Protein AF-A2DVP5-F1 (afdb_monomer)

Foldseek 3Di:
DCCPPPPVVCLPCLLVVLQVLLVCCLLVVLCLVVSLVVNVVSCVVSVQQARAPGQLVNQQVNCVVPVHRRYPPDDNVVVVVFDPCCCPPQHLLVCLLVLPLVSNVVLCPDDPDDQQDFHQGSSHPPRPVTDGPLLSSLSNVSVNSNVCSCPVVVDDLDPSQLLSVLSNVHPVSNVVSVVPDDDDPSNVVSVVD

InterPro domains:
  IPR020683 Domain of unknown function DUF3447 [PF11929] (153-193)
  IPR036770 Ankyrin repeat-containing domain superfamily [SSF48403] (91-190)

Radius of gyration: 18.37 Å; Cα contacts (8 Å, |Δi|>4): 244; chains: 1; bounding box: 45×38×48 Å

Solvent-accessible surface area (backbone atoms only — not comparable to full-atom values): 10844 Å² total; per-residue (Å²): 107,70,60,71,70,60,45,72,80,33,78,91,38,60,63,54,53,48,37,53,51,31,69,45,39,44,76,49,47,93,48,39,71,60,54,47,52,52,45,50,52,52,26,63,79,68,66,55,71,71,41,80,89,53,41,68,55,47,38,54,53,39,26,74,76,69,74,44,68,38,40,85,90,58,68,59,77,75,59,67,77,50,60,77,65,52,67,39,88,92,32,64,55,27,21,32,62,66,41,36,43,70,60,35,50,56,52,68,71,38,92,85,56,61,89,81,47,63,49,58,26,69,61,39,74,83,26,92,76,40,38,41,62,58,35,51,14,20,43,51,36,8,55,57,45,34,49,48,39,44,73,78,66,60,55,80,81,48,68,61,27,39,27,23,10,39,50,24,65,29,66,69,53,32,59,57,31,54,77,77,44,79,90,52,72,61,27,59,57,30,61,74,110

Organism: Trichomonas vaginalis (strain ATCC PRA-98 / G3) (NCBI:txid412133)

Nearest PDB structures (foldseek):
  7cng-assembly2_B  TM=6.824E-01  e=4.337E-01  Homo sapiens
  6len-assembly2_B  TM=4.363E-01  e=2.671E-01  Homo sapiens
  7cng-assembly1_A  TM=4.340E-01  e=8.550E-01  Homo sapiens
  6lbf-assembly2_B  TM=4.231E-01  e=7.043E-01  Homo sapiens

Secondary structure (DSSP, 8-state):
-HIIIIITT-TT-HHHHHHHHHHHGGGSGGGHHHHHHHHHHHHHHTT----SS--HHHHHHHHHHHS--S-TTS-HHHHTTS--GGGSTTSHHHHHHTT-HHHHHHHHTSTT--TT-EE--TTSTTGGG-EEHHHHHHHHT-HHHHHHHHHHH-----HHHHHHHHHHT-HHHHHHHTTT----HHHHHHHT-

Structure (mmCIF, N/CA/C/O backbone):
data_AF-A2DVP5-F1
#
_entry.id   AF-A2DVP5-F1
#
loop_
_atom_site.group_PDB
_atom_site.id
_atom_site.type_symbol
_atom_site.label_atom_id
_atom_site.label_alt_id
_atom_site.label_comp_id
_atom_site.label_asym_id
_atom_site.label_entity_id
_atom_site.label_seq_id
_atom_site.pdbx_PDB_ins_code
_atom_site.Cartn_x
_atom_site.Cartn_y
_atom_site.Cartn_z
_atom_site.occupancy
_atom_site.B_iso_or_equiv
_atom_site.auth_seq_id
_atom_site.auth_comp_id
_atom_site.auth_asym_id
_atom_site.auth_atom_id
_atom_site.pdbx_PDB_model_num
ATOM 1 N N . MET A 1 1 ? 8.749 17.247 -23.784 1.00 49.72 1 MET A N 1
ATOM 2 C CA . MET A 1 1 ? 9.420 17.810 -22.593 1.00 49.72 1 MET A CA 1
ATOM 3 C C . MET A 1 1 ? 10.187 16.738 -21.823 1.00 49.72 1 MET A C 1
ATOM 5 O O . MET A 1 1 ? 11.402 16.811 -21.837 1.00 49.72 1 MET A O 1
ATOM 9 N N . ILE A 1 2 ? 9.548 15.684 -21.279 1.00 54.59 2 ILE A N 1
ATOM 10 C CA . ILE A 1 2 ? 10.284 14.578 -20.613 1.00 54.59 2 ILE A CA 1
ATOM 11 C C . ILE A 1 2 ? 11.277 13.883 -21.568 1.00 54.59 2 ILE A C 1
ATOM 13 O O . ILE A 1 2 ? 12.432 13.685 -21.208 1.00 54.59 2 ILE A O 1
ATOM 17 N N . LYS A 1 3 ? 10.854 13.568 -22.804 1.00 52.50 3 LYS A N 1
ATOM 18 C CA . LYS A 1 3 ? 11.684 12.860 -23.800 1.00 52.50 3 LYS A CA 1
ATOM 19 C C . LYS A 1 3 ? 12.982 13.614 -24.146 1.00 52.50 3 LYS A C 1
ATOM 21 O O . LYS A 1 3 ? 14.064 13.048 -24.053 1.00 52.50 3 LYS A O 1
ATOM 26 N N . THR A 1 4 ? 12.856 14.906 -24.446 1.00 58.03 4 THR A N 1
ATOM 27 C CA . THR A 1 4 ? 13.935 15.738 -24.989 1.00 58.03 4 THR A CA 1
ATOM 28 C C . THR A 1 4 ? 14.940 16.234 -23.947 1.00 58.03 4 THR A C 1
ATOM 30 O O . THR A 1 4 ? 16.118 16.335 -24.264 1.00 58.03 4 THR A O 1
ATOM 33 N N . GLU A 1 5 ? 14.515 16.529 -22.711 1.00 57.81 5 GLU A N 1
ATOM 34 C CA . GLU A 1 5 ? 15.440 17.056 -21.689 1.00 57.81 5 GLU A CA 1
ATOM 35 C C . GLU A 1 5 ? 16.052 15.970 -20.793 1.00 57.81 5 GLU A C 1
ATOM 37 O O . GLU A 1 5 ? 17.220 16.073 -20.416 1.00 57.81 5 GLU A O 1
ATOM 42 N N . PHE A 1 6 ? 15.308 14.901 -20.487 1.00 57.06 6 PHE A N 1
ATOM 43 C CA . PHE A 1 6 ? 15.767 13.863 -19.558 1.00 57.06 6 PHE A CA 1
ATOM 44 C C . PHE A 1 6 ? 16.263 12.582 -20.231 1.00 57.06 6 PHE A C 1
ATOM 46 O O . PHE A 1 6 ? 17.155 11.936 -19.686 1.00 57.06 6 PHE A O 1
ATOM 53 N N . ILE A 1 7 ? 15.693 12.173 -21.371 1.00 56.09 7 ILE A N 1
ATOM 54 C CA . ILE A 1 7 ? 15.923 10.816 -21.893 1.00 56.09 7 ILE A CA 1
ATOM 55 C C . ILE A 1 7 ? 16.958 10.794 -23.026 1.00 56.09 7 ILE A C 1
ATOM 57 O O . ILE A 1 7 ? 17.844 9.935 -23.023 1.00 56.09 7 ILE A O 1
ATOM 61 N N . ASP A 1 8 ? 16.943 11.773 -23.931 1.00 56.34 8 ASP A N 1
ATOM 62 C CA . ASP A 1 8 ? 17.902 11.827 -25.047 1.00 56.34 8 ASP A CA 1
ATOM 63 C C . ASP A 1 8 ? 19.348 12.122 -24.596 1.00 56.34 8 ASP A C 1
ATOM 65 O O . ASP A 1 8 ? 20.302 11.654 -25.222 1.00 56.34 8 ASP A O 1
ATOM 69 N N . S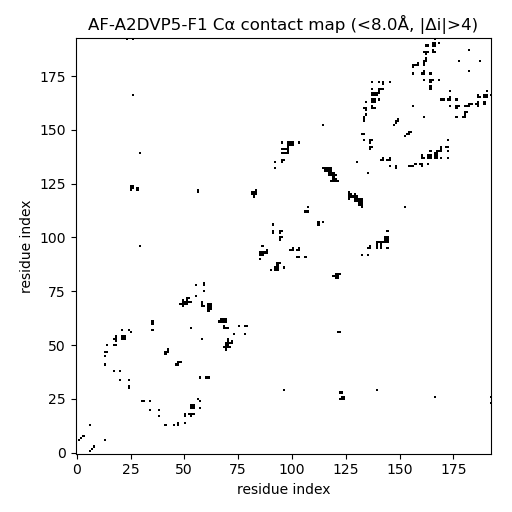ER A 1 9 ? 19.530 12.793 -23.451 1.00 56.06 9 SER A N 1
ATOM 70 C CA . SER A 1 9 ? 20.837 13.024 -22.812 1.00 56.06 9 SER A CA 1
ATOM 71 C C . SER A 1 9 ? 21.330 11.840 -21.957 1.00 56.06 9 SER A C 1
ATOM 73 O O . SER A 1 9 ? 22.495 11.808 -21.557 1.00 56.06 9 SER A O 1
ATOM 75 N N . MET A 1 10 ? 20.475 10.839 -21.687 1.00 56.06 10 MET A N 1
ATOM 76 C CA . MET A 1 10 ? 20.724 9.768 -20.710 1.00 56.06 10 MET A CA 1
ATOM 77 C C . MET A 1 10 ? 20.499 8.350 -21.252 1.00 56.06 10 MET A C 1
ATOM 79 O O . MET A 1 10 ? 20.074 7.464 -20.511 1.00 56.06 10 MET A O 1
ATOM 83 N N . LYS A 1 11 ? 20.864 8.078 -22.513 1.00 53.00 11 LYS A N 1
ATOM 84 C CA . LYS A 1 11 ? 20.824 6.725 -23.124 1.00 53.00 11 LYS A CA 1
ATOM 85 C C . LYS A 1 11 ? 21.379 5.595 -22.228 1.00 53.00 11 LYS A C 1
ATOM 87 O O . LYS A 1 11 ? 20.905 4.469 -22.306 1.00 53.00 11 LYS A O 1
ATOM 92 N N . TYR A 1 12 ? 22.342 5.894 -21.350 1.00 54.88 12 TYR A N 1
ATOM 93 C CA . TYR A 1 12 ? 22.931 4.951 -20.386 1.00 54.88 12 TYR A CA 1
ATOM 94 C C . TYR A 1 12 ? 22.106 4.707 -19.100 1.00 54.88 12 TYR A C 1
ATOM 96 O O . TYR A 1 12 ? 22.505 3.879 -18.283 1.00 54.88 12 TYR A O 1
ATOM 104 N N . ARG A 1 13 ? 20.964 5.380 -18.888 1.00 77.56 13 ARG A N 1
ATOM 105 C CA . ARG A 1 13 ? 20.194 5.328 -17.626 1.00 77.56 13 ARG A CA 1
ATOM 106 C C . ARG A 1 13 ? 18.749 4.840 -17.747 1.00 77.56 13 ARG A C 1
ATOM 108 O O . ARG A 1 13 ? 18.062 4.816 -16.733 1.00 77.56 13 ARG A O 1
ATOM 115 N N . THR A 1 14 ? 18.272 4.372 -18.901 1.00 84.94 14 THR A N 1
ATOM 116 C CA . THR A 1 14 ? 16.908 3.799 -19.011 1.00 84.94 14 THR A CA 1
ATOM 117 C C . THR A 1 14 ? 16.697 2.611 -18.075 1.00 84.94 14 THR A C 1
ATOM 119 O O . THR A 1 14 ? 15.683 2.542 -17.387 1.00 84.94 14 THR A O 1
ATOM 122 N N . LYS A 1 15 ? 17.695 1.727 -17.945 1.00 88.56 15 LYS A N 1
ATOM 123 C CA . LYS A 1 15 ? 17.667 0.645 -16.946 1.00 88.56 15 LYS A CA 1
ATOM 124 C C . LYS A 1 15 ? 17.617 1.175 -15.508 1.00 88.56 15 LYS A C 1
ATOM 126 O O . LYS A 1 15 ? 16.951 0.575 -14.674 1.00 88.56 15 LYS A O 1
ATOM 131 N N . THR A 1 16 ? 18.296 2.286 -15.217 1.00 88.62 16 THR A N 1
ATOM 132 C CA . THR A 1 16 ? 18.255 2.942 -13.899 1.00 88.62 16 THR A CA 1
ATOM 133 C C . THR A 1 16 ? 16.874 3.522 -13.620 1.00 88.62 16 THR A C 1
ATOM 135 O O . THR A 1 16 ? 16.320 3.247 -12.568 1.00 88.62 16 THR A O 1
ATOM 138 N N . ILE A 1 17 ? 16.259 4.203 -14.590 1.00 89.81 17 ILE A N 1
ATOM 139 C CA . ILE A 1 17 ? 14.890 4.723 -14.463 1.00 89.81 17 ILE A CA 1
ATOM 140 C C . ILE A 1 17 ? 13.906 3.583 -14.172 1.00 89.81 17 ILE A C 1
ATOM 142 O O . ILE A 1 17 ? 13.094 3.688 -13.257 1.00 89.81 17 ILE A O 1
ATOM 146 N N . ILE A 1 18 ? 14.006 2.462 -14.896 1.00 92.81 18 ILE A N 1
ATOM 147 C CA . ILE A 1 18 ? 13.159 1.284 -14.645 1.00 92.81 18 ILE A CA 1
ATOM 148 C C . ILE A 1 18 ? 13.393 0.730 -13.231 1.00 92.81 18 ILE A C 1
ATOM 150 O O . ILE A 1 18 ? 12.429 0.381 -12.552 1.00 92.81 18 ILE A O 1
ATOM 154 N N . LYS A 1 19 ? 14.643 0.689 -12.749 1.00 91.81 19 LYS A N 1
ATOM 155 C CA . LYS A 1 19 ? 14.970 0.285 -11.368 1.00 91.81 19 LYS A CA 1
ATOM 156 C C . LYS A 1 19 ? 14.392 1.236 -10.325 1.00 91.81 19 LYS A C 1
ATOM 158 O O . LYS A 1 19 ? 13.875 0.775 -9.310 1.00 91.81 19 LYS A O 1
ATOM 163 N N . ASP A 1 20 ? 14.442 2.538 -10.566 1.00 90.88 20 ASP A N 1
ATOM 164 C CA . ASP A 1 20 ? 13.903 3.537 -9.645 1.00 90.88 20 ASP A CA 1
ATOM 165 C C . ASP A 1 20 ? 12.377 3.421 -9.563 1.00 90.88 20 ASP A C 1
ATOM 167 O O . ASP A 1 20 ? 11.825 3.297 -8.468 1.00 90.88 20 ASP A O 1
ATOM 171 N N . ILE A 1 21 ? 11.695 3.306 -10.711 1.00 92.62 21 ILE A N 1
ATOM 172 C CA . ILE A 1 21 ? 10.251 3.018 -10.760 1.00 92.62 21 ILE A CA 1
ATOM 173 C C . ILE A 1 21 ? 9.953 1.695 -10.045 1.00 92.62 21 ILE A C 1
ATOM 175 O O . ILE A 1 21 ? 9.020 1.614 -9.242 1.00 92.62 21 ILE A O 1
ATOM 179 N N . SER A 1 22 ? 10.777 0.668 -10.275 1.00 91.88 22 SER A N 1
ATOM 180 C CA . SER A 1 22 ? 10.649 -0.623 -9.604 1.00 91.88 22 SER A CA 1
ATOM 181 C C . SER A 1 22 ? 10.725 -0.514 -8.086 1.00 91.88 22 SER A C 1
ATOM 183 O O . SER A 1 22 ? 10.081 -1.307 -7.403 1.00 91.88 22 SER A O 1
ATOM 185 N N . ASN A 1 23 ? 11.524 0.405 -7.547 1.00 90.50 23 ASN A N 1
ATOM 186 C CA . ASN A 1 23 ? 11.659 0.598 -6.108 1.00 90.50 23 ASN A CA 1
ATOM 187 C C . ASN A 1 23 ? 10.489 1.387 -5.509 1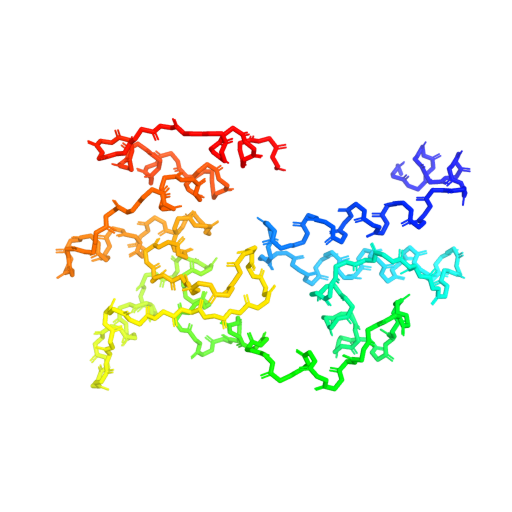.00 90.50 23 ASN A C 1
ATOM 189 O O . ASN A 1 23 ? 10.161 1.165 -4.344 1.00 90.50 23 ASN A O 1
ATOM 193 N N . ILE A 1 24 ? 9.851 2.263 -6.289 1.00 91.44 24 ILE A N 1
ATOM 194 C CA . ILE A 1 24 ? 8.771 3.148 -5.827 1.00 91.44 24 ILE A CA 1
ATOM 195 C C . ILE A 1 24 ? 7.389 2.484 -5.929 1.00 91.44 24 ILE A C 1
ATOM 197 O O . ILE A 1 24 ? 6.528 2.744 -5.091 1.00 91.44 24 ILE A O 1
ATOM 201 N N . ILE A 1 25 ? 7.169 1.581 -6.894 1.00 91.81 25 ILE A N 1
ATOM 202 C CA . ILE A 1 25 ? 5.838 1.018 -7.203 1.00 91.81 25 ILE A CA 1
ATOM 203 C C . ILE A 1 25 ? 5.100 0.434 -5.985 1.00 91.81 25 ILE A C 1
ATOM 205 O O . ILE A 1 25 ? 3.899 0.640 -5.848 1.00 91.81 25 ILE A O 1
ATOM 209 N N . GLN A 1 26 ? 5.800 -0.238 -5.064 1.00 90.56 26 GLN A N 1
ATOM 210 C CA . GLN A 1 26 ? 5.198 -0.835 -3.861 1.00 90.56 26 GLN A CA 1
ATOM 211 C C . GLN A 1 26 ? 4.782 0.193 -2.798 1.00 90.56 26 GLN A C 1
ATOM 213 O O . GLN A 1 26 ? 4.053 -0.149 -1.871 1.00 90.56 26 GLN A O 1
ATOM 218 N N . TYR A 1 27 ? 5.254 1.436 -2.888 1.00 93.00 27 TYR A N 1
ATOM 219 C CA . TYR A 1 27 ? 4.912 2.526 -1.968 1.00 93.00 27 TYR A CA 1
ATOM 220 C C . TYR A 1 27 ? 3.800 3.425 -2.520 1.00 93.00 27 TYR A C 1
ATOM 222 O O . TYR A 1 27 ? 3.228 4.211 -1.779 1.00 93.00 27 TYR A O 1
ATOM 230 N N . ASN A 1 28 ? 3.454 3.267 -3.800 1.00 90.69 28 ASN A N 1
ATOM 231 C CA . ASN A 1 28 ? 2.354 3.979 -4.439 1.00 90.69 28 ASN A CA 1
ATOM 232 C C . ASN A 1 28 ? 1.579 3.058 -5.399 1.00 90.69 28 ASN A C 1
ATOM 234 O O . ASN A 1 28 ? 1.301 3.385 -6.559 1.00 90.69 28 ASN A O 1
ATOM 238 N N . ASN A 1 29 ? 1.250 1.856 -4.918 1.00 91.19 29 ASN A N 1
ATOM 239 C CA . ASN A 1 29 ? 0.741 0.766 -5.758 1.00 91.19 29 ASN A CA 1
ATOM 240 C C . ASN A 1 29 ? -0.648 1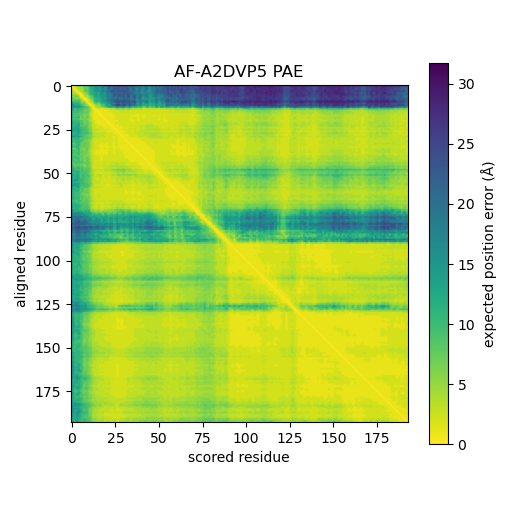.043 -6.370 1.00 91.19 29 ASN A C 1
ATOM 242 O O . ASN A 1 29 ? -1.026 0.396 -7.346 1.00 91.19 29 ASN A O 1
ATOM 246 N N . ARG A 1 30 ? -1.361 2.081 -5.905 1.00 91.44 30 ARG A N 1
ATOM 247 C CA . ARG A 1 30 ? -2.580 2.605 -6.545 1.00 91.44 30 ARG A CA 1
ATOM 248 C C . ARG A 1 30 ? -2.371 2.950 -8.023 1.00 91.44 30 ARG A C 1
ATOM 250 O O . ARG A 1 30 ? -3.306 2.799 -8.812 1.00 91.44 30 ARG A O 1
ATOM 257 N N . TYR A 1 31 ? -1.172 3.398 -8.397 1.00 91.94 31 TYR A N 1
ATOM 258 C CA . TYR A 1 31 ? -0.821 3.768 -9.771 1.00 91.94 31 TYR A CA 1
ATOM 259 C C . TYR A 1 31 ? 0.042 2.715 -10.470 1.00 91.94 31 TYR A C 1
ATOM 261 O O . TYR A 1 31 ? 0.668 3.024 -11.483 1.00 91.94 31 TYR A O 1
ATOM 269 N N . ALA A 1 32 ? 0.064 1.470 -9.974 1.00 92.00 32 ALA A N 1
ATOM 270 C CA . ALA A 1 32 ? 0.861 0.386 -10.549 1.00 92.00 32 ALA A CA 1
ATOM 271 C C . ALA A 1 32 ? 0.704 0.298 -12.074 1.00 92.00 32 ALA A C 1
ATOM 273 O O . ALA A 1 32 ? 1.702 0.346 -12.780 1.00 92.00 32 ALA A O 1
ATOM 274 N N . LYS A 1 33 ? -0.529 0.303 -12.601 1.00 91.50 33 LYS A N 1
ATOM 275 C CA . LYS A 1 33 ? -0.780 0.277 -14.056 1.00 91.50 33 LYS A CA 1
ATOM 276 C C . LYS A 1 33 ? -0.092 1.415 -14.818 1.00 91.50 33 LYS A C 1
ATOM 278 O O . LYS A 1 33 ? 0.475 1.179 -15.880 1.00 91.50 33 LYS A O 1
ATOM 283 N N . SER A 1 34 ? -0.102 2.632 -14.274 1.00 94.31 34 SER A N 1
ATOM 284 C CA . SER A 1 34 ? 0.576 3.779 -14.887 1.00 94.31 34 SER A CA 1
ATOM 285 C C . SER A 1 34 ? 2.095 3.602 -14.885 1.00 94.31 34 SER A C 1
ATOM 287 O O . SER A 1 34 ? 2.741 3.890 -15.889 1.00 94.31 34 SER A O 1
ATOM 289 N N . TYR A 1 35 ? 2.667 3.079 -13.795 1.00 94.81 35 TYR A N 1
ATOM 290 C CA . TYR A 1 35 ? 4.094 2.754 -13.727 1.00 94.81 35 TYR A CA 1
ATOM 291 C C . TYR A 1 35 ? 4.487 1.658 -14.727 1.00 94.81 35 TYR A C 1
ATOM 293 O O . TYR A 1 35 ? 5.498 1.798 -15.412 1.00 94.81 35 TYR A O 1
ATOM 301 N N . LEU A 1 36 ? 3.680 0.598 -14.852 1.00 94.88 36 LEU A N 1
ATOM 302 C CA . LEU A 1 36 ? 3.906 -0.478 -15.824 1.00 94.88 36 LEU A CA 1
ATOM 303 C C . LEU A 1 36 ? 3.848 0.052 -17.260 1.00 94.88 36 LEU A C 1
ATOM 305 O O . LEU A 1 36 ? 4.747 -0.233 -18.045 1.00 94.88 36 LEU A O 1
ATOM 309 N N . SER A 1 37 ? 2.848 0.875 -17.581 1.00 96.00 37 SER A N 1
ATOM 310 C CA . SER A 1 37 ? 2.720 1.511 -18.897 1.00 96.00 37 SER A CA 1
ATOM 311 C C . SER A 1 37 ? 3.922 2.401 -19.224 1.00 96.00 37 SER A C 1
ATOM 313 O O . SER A 1 37 ? 4.494 2.303 -20.310 1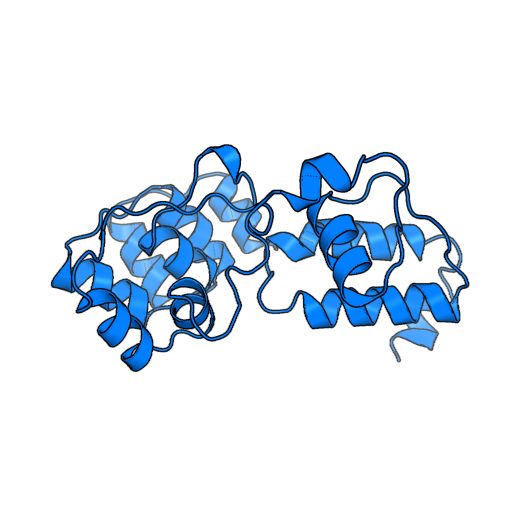.00 96.00 37 SER A O 1
ATOM 315 N N . LEU A 1 38 ? 4.388 3.201 -18.259 1.00 94.94 38 LEU A N 1
ATOM 316 C CA . LEU A 1 38 ? 5.590 4.018 -18.426 1.00 94.94 38 LEU A CA 1
ATOM 317 C C . LEU A 1 38 ? 6.828 3.160 -18.715 1.00 94.94 38 LEU A C 1
ATOM 319 O O . LEU A 1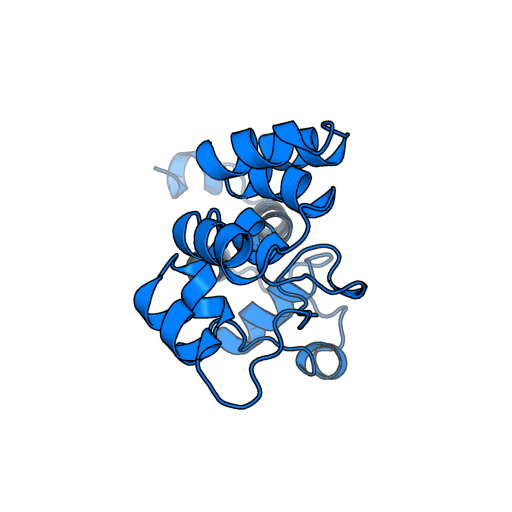 38 ? 7.579 3.459 -19.643 1.00 94.94 38 LEU A O 1
ATOM 323 N N . ILE A 1 39 ? 7.029 2.079 -17.955 1.00 94.56 39 ILE A N 1
ATOM 324 C CA . ILE A 1 39 ? 8.132 1.140 -18.192 1.00 94.56 39 ILE A CA 1
ATOM 325 C C . ILE A 1 39 ? 8.005 0.506 -19.576 1.00 94.56 39 ILE A C 1
ATOM 327 O O . ILE A 1 39 ? 9.003 0.433 -20.285 1.00 94.56 39 ILE A O 1
ATOM 331 N N . LYS A 1 40 ? 6.799 0.107 -19.996 1.00 95.94 40 LYS A N 1
ATOM 332 C CA . LYS A 1 40 ? 6.565 -0.483 -21.319 1.00 95.94 40 LYS A CA 1
ATOM 333 C C . LYS A 1 40 ? 6.961 0.475 -22.435 1.00 95.94 40 LYS A C 1
ATOM 335 O O . LYS A 1 40 ? 7.717 0.081 -23.316 1.00 95.94 40 LYS A O 1
ATOM 340 N N . HIS A 1 41 ? 6.533 1.734 -22.355 1.00 93.69 41 HIS A N 1
ATOM 341 C CA . HIS A 1 41 ? 6.919 2.762 -23.321 1.00 93.69 41 HIS A CA 1
ATOM 342 C C . HIS A 1 41 ? 8.436 2.977 -23.370 1.00 93.69 41 HIS A C 1
ATOM 344 O O . HIS A 1 41 ? 9.007 3.022 -24.456 1.00 93.69 41 HIS A O 1
ATOM 350 N N . ILE A 1 42 ? 9.108 3.055 -22.216 1.00 91.12 42 ILE A N 1
ATOM 351 C CA . ILE A 1 42 ? 10.574 3.188 -22.155 1.00 91.12 42 ILE A CA 1
ATOM 352 C C . ILE A 1 42 ? 11.258 1.956 -22.763 1.00 91.12 42 ILE A C 1
ATOM 354 O O . ILE A 1 42 ? 12.215 2.091 -23.525 1.00 91.12 42 ILE A O 1
ATOM 358 N N . SER A 1 43 ? 10.783 0.756 -22.434 1.00 91.88 43 SER A N 1
ATOM 359 C CA . SER A 1 43 ? 11.337 -0.490 -22.955 1.00 91.88 43 SER A CA 1
ATOM 360 C C . SER A 1 43 ? 11.184 -0.603 -24.466 1.00 91.88 43 SER A C 1
ATOM 362 O O . SER A 1 43 ? 12.126 -1.038 -25.125 1.00 91.88 43 SER A O 1
ATOM 364 N N . ASP A 1 44 ? 10.051 -0.178 -25.020 1.00 92.19 44 ASP A N 1
ATOM 365 C CA . ASP A 1 44 ? 9.794 -0.220 -26.459 1.00 92.19 44 ASP A CA 1
ATOM 366 C C . ASP A 1 44 ? 10.629 0.816 -27.217 1.00 92.19 44 ASP A C 1
ATOM 368 O O . ASP A 1 44 ? 11.351 0.451 -28.146 1.00 92.19 44 ASP A O 1
ATOM 372 N N . ASP A 1 45 ? 10.585 2.080 -26.779 1.00 90.44 45 ASP A N 1
ATOM 373 C CA . ASP A 1 45 ? 11.260 3.209 -27.434 1.00 90.44 45 ASP A CA 1
ATOM 374 C C . ASP A 1 45 ? 12.789 3.057 -27.441 1.00 90.44 45 ASP A C 1
ATOM 376 O O . ASP A 1 45 ? 13.459 3.502 -28.374 1.00 90.44 45 ASP A O 1
ATOM 380 N N . TYR A 1 46 ? 13.352 2.435 -26.400 1.00 88.31 46 TYR A N 1
ATOM 381 C CA . TYR A 1 46 ? 14.799 2.261 -26.230 1.00 88.31 46 TYR A CA 1
ATOM 382 C C . TYR A 1 46 ? 15.253 0.800 -26.359 1.00 88.31 46 TYR A C 1
ATOM 384 O O . TYR A 1 46 ? 16.409 0.489 -26.067 1.00 88.31 46 TYR A O 1
ATOM 392 N N . HIS A 1 47 ? 14.361 -0.095 -26.794 1.00 89.81 47 HIS A N 1
ATOM 393 C CA . HIS A 1 47 ? 14.618 -1.525 -27.001 1.00 89.81 47 HIS A CA 1
ATOM 394 C C . HIS A 1 47 ? 15.245 -2.240 -25.786 1.00 89.81 47 HIS A C 1
ATOM 396 O O . HIS A 1 47 ? 16.113 -3.110 -25.925 1.00 89.81 47 HIS A O 1
ATOM 402 N N . VAL A 1 48 ? 14.817 -1.882 -24.571 1.00 89.75 48 VAL A N 1
ATOM 403 C CA . VAL A 1 48 ? 15.294 -2.510 -23.330 1.00 89.75 48 VAL A CA 1
ATOM 404 C C . VAL A 1 48 ? 14.633 -3.875 -23.165 1.00 89.75 48 VAL A C 1
ATOM 406 O O . VAL A 1 48 ? 13.461 -3.969 -22.811 1.00 89.75 48 VAL A O 1
ATOM 409 N N . LYS A 1 49 ? 15.410 -4.939 -23.393 1.00 87.56 49 LYS A N 1
ATOM 410 C CA . LYS A 1 49 ? 14.939 -6.330 -23.268 1.00 87.56 49 LYS A CA 1
ATOM 411 C C . LYS A 1 49 ? 15.019 -6.892 -21.848 1.00 87.56 49 LYS A C 1
ATOM 413 O O . LYS A 1 49 ? 14.197 -7.719 -21.488 1.00 87.56 49 LYS A O 1
ATOM 418 N N . GLU A 1 50 ? 16.004 -6.458 -21.060 1.00 90.56 50 GLU A N 1
ATOM 419 C CA . GLU A 1 50 ? 16.263 -7.004 -19.722 1.00 90.56 50 GLU A CA 1
ATOM 420 C C . GLU A 1 50 ? 16.836 -5.945 -18.768 1.00 90.56 50 GLU A C 1
ATOM 422 O O . GLU A 1 50 ? 17.718 -5.147 -19.131 1.00 90.56 50 GLU A O 1
ATOM 427 N N . VAL A 1 51 ? 16.361 -5.978 -17.524 1.00 90.62 51 VAL A N 1
ATOM 428 C CA . VAL A 1 51 ? 16.784 -5.152 -16.394 1.00 90.62 51 VAL A CA 1
ATOM 429 C C . VAL A 1 51 ? 16.958 -6.049 -15.168 1.00 90.62 51 VAL A C 1
ATOM 431 O O . VAL A 1 51 ? 15.985 -6.432 -14.535 1.00 90.62 51 VAL A O 1
ATOM 434 N N . SER A 1 52 ? 18.205 -6.349 -14.803 1.00 89.06 52 SER A N 1
ATOM 435 C CA . SER A 1 52 ? 18.521 -7.120 -13.595 1.00 89.06 52 SER A CA 1
ATOM 436 C C . SER A 1 52 ? 18.361 -6.299 -12.315 1.00 89.06 52 SER A C 1
ATOM 438 O O . SER A 1 52 ? 18.585 -5.086 -12.333 1.00 89.06 52 SER A O 1
ATOM 440 N N . ASN A 1 53 ? 18.091 -6.954 -11.186 1.00 86.00 53 ASN A N 1
ATOM 441 C CA . ASN A 1 53 ? 17.936 -6.358 -9.852 1.00 86.00 53 ASN A CA 1
ATOM 442 C C . ASN A 1 53 ? 16.717 -5.430 -9.733 1.00 86.00 53 ASN A C 1
ATOM 444 O O . ASN A 1 53 ? 16.791 -4.389 -9.073 1.00 86.00 53 ASN A O 1
ATOM 448 N N . ILE A 1 54 ? 15.603 -5.780 -10.378 1.00 89.81 54 ILE A N 1
ATOM 449 C CA . ILE A 1 54 ? 14.310 -5.134 -10.104 1.00 89.81 54 ILE A CA 1
ATOM 450 C C . ILE A 1 54 ? 13.589 -5.850 -8.958 1.00 89.81 54 ILE A C 1
ATOM 452 O O . ILE A 1 54 ? 13.914 -6.979 -8.584 1.00 89.81 54 ILE A O 1
ATOM 456 N N . ARG A 1 55 ? 12.601 -5.178 -8.369 1.00 87.94 55 ARG A N 1
ATOM 457 C CA . ARG A 1 55 ? 11.758 -5.764 -7.326 1.00 87.94 55 ARG A CA 1
ATOM 458 C C . ARG A 1 55 ? 10.890 -6.881 -7.920 1.00 87.94 55 ARG A C 1
ATOM 460 O O . ARG A 1 55 ? 10.283 -6.650 -8.968 1.00 87.94 55 ARG A O 1
ATOM 467 N N . PRO A 1 56 ? 10.729 -8.019 -7.217 1.00 85.06 56 PRO A N 1
ATOM 468 C CA . PRO A 1 56 ? 9.866 -9.117 -7.657 1.00 85.06 56 PRO A CA 1
ATOM 469 C C . PRO A 1 56 ? 8.465 -8.658 -8.073 1.00 85.06 56 PRO A C 1
ATOM 471 O O . PRO A 1 56 ? 8.015 -8.989 -9.164 1.00 85.06 56 PRO A O 1
ATOM 474 N N . ILE A 1 57 ? 7.828 -7.792 -7.270 1.00 85.81 57 ILE A N 1
ATOM 475 C CA . ILE A 1 57 ? 6.508 -7.209 -7.563 1.00 85.81 57 ILE A CA 1
ATOM 476 C C . ILE A 1 57 ? 6.425 -6.594 -8.968 1.00 85.81 57 ILE A C 1
ATOM 478 O O . ILE A 1 57 ? 5.443 -6.822 -9.670 1.00 85.81 57 ILE A O 1
ATOM 482 N N . LEU A 1 58 ? 7.443 -5.840 -9.404 1.00 89.75 58 LEU A N 1
ATOM 483 C CA . LEU A 1 58 ? 7.420 -5.221 -10.725 1.00 89.75 58 LEU A CA 1
ATOM 484 C C . LEU A 1 58 ? 7.440 -6.301 -11.804 1.00 89.75 58 LEU A C 1
ATOM 486 O O . LEU A 1 58 ? 6.635 -6.247 -12.724 1.00 89.75 58 LEU A O 1
ATOM 490 N N . ASN A 1 59 ? 8.345 -7.272 -11.678 1.00 89.00 59 ASN A N 1
ATOM 491 C CA . ASN A 1 59 ? 8.511 -8.334 -12.666 1.00 89.00 59 ASN A CA 1
ATOM 492 C C . ASN A 1 59 ? 7.227 -9.168 -12.809 1.00 89.00 59 ASN A C 1
ATOM 494 O O . ASN A 1 59 ? 6.788 -9.435 -13.923 1.00 89.00 59 ASN A O 1
ATOM 498 N N . ILE A 1 60 ? 6.587 -9.499 -11.683 1.00 86.62 60 ILE A N 1
ATOM 499 C CA . ILE A 1 60 ? 5.315 -10.231 -11.632 1.00 86.62 60 ILE A CA 1
ATOM 500 C C . ILE A 1 60 ? 4.197 -9.437 -12.318 1.00 86.62 60 ILE A C 1
ATOM 502 O O . ILE A 1 60 ? 3.517 -9.950 -13.206 1.00 86.62 60 ILE A O 1
ATOM 506 N N . LEU A 1 61 ? 4.003 -8.173 -11.925 1.00 88.50 61 LEU A N 1
ATOM 507 C CA . LEU A 1 61 ? 2.940 -7.331 -12.477 1.00 88.50 61 LEU A CA 1
ATOM 508 C C . LEU A 1 61 ? 3.149 -7.055 -13.971 1.00 88.50 61 LEU A C 1
ATOM 510 O O . LEU A 1 61 ? 2.190 -7.069 -14.739 1.00 88.50 61 LEU A O 1
ATOM 514 N N . PHE A 1 62 ? 4.395 -6.835 -14.392 1.00 91.50 62 PHE A N 1
ATOM 515 C CA . PHE A 1 62 ? 4.740 -6.577 -15.788 1.00 91.50 62 PHE A CA 1
ATOM 516 C C . PHE A 1 62 ? 4.549 -7.821 -16.662 1.00 91.50 62 PHE A C 1
ATOM 518 O O . PHE A 1 62 ? 4.013 -7.716 -17.766 1.00 91.50 62 PHE A O 1
ATOM 525 N N . TYR A 1 63 ? 4.901 -9.004 -16.148 1.00 89.31 63 TYR A N 1
ATOM 526 C CA . TYR A 1 63 ? 4.626 -10.270 -16.821 1.00 89.31 63 TYR A CA 1
ATOM 527 C C . TYR A 1 63 ? 3.122 -10.535 -16.944 1.00 89.31 63 TYR A C 1
ATOM 529 O O . TYR A 1 63 ? 2.661 -10.889 -18.024 1.00 89.31 63 TYR A O 1
ATOM 537 N N . LYS A 1 64 ? 2.331 -10.300 -15.889 1.00 86.44 64 LYS A N 1
ATOM 538 C CA . LYS A 1 64 ? 0.868 -10.479 -15.940 1.00 86.44 64 LYS A CA 1
ATOM 539 C C . LYS A 1 64 ? 0.195 -9.547 -16.954 1.00 86.44 64 LYS A C 1
ATOM 541 O O . LYS A 1 64 ? -0.729 -9.972 -17.638 1.00 86.44 64 LYS A O 1
ATOM 546 N N . GLU A 1 65 ? 0.639 -8.294 -17.043 1.00 91.00 65 GLU A N 1
ATOM 547 C CA . GLU A 1 65 ? 0.034 -7.294 -17.935 1.00 91.00 65 GLU A CA 1
ATOM 548 C C . GLU A 1 65 ? 0.483 -7.457 -19.400 1.00 91.00 65 GLU A C 1
ATOM 550 O O . GLU A 1 65 ? -0.326 -7.287 -20.310 1.00 91.00 65 GLU A O 1
ATOM 555 N N . TYR A 1 66 ? 1.759 -7.785 -19.646 1.00 92.38 66 TYR A N 1
ATOM 556 C CA . TYR A 1 66 ? 2.351 -7.749 -20.994 1.00 92.38 66 TYR A CA 1
ATOM 557 C C . TYR A 1 66 ? 2.954 -9.071 -21.484 1.00 92.38 66 TYR A C 1
ATOM 559 O O . TYR A 1 66 ? 3.402 -9.137 -22.627 1.00 92.38 66 TYR A O 1
ATOM 567 N N . GLY A 1 67 ? 3.025 -10.108 -20.649 1.00 90.06 67 GLY A N 1
ATOM 568 C CA . GLY A 1 67 ? 3.688 -11.378 -20.972 1.00 90.06 67 GLY A CA 1
ATOM 569 C C . GLY A 1 67 ? 5.216 -11.283 -21.066 1.00 90.06 67 GLY A C 1
ATOM 570 O O . GLY A 1 67 ? 5.853 -12.176 -21.619 1.00 90.06 67 GLY A O 1
ATOM 571 N N . ILE A 1 68 ? 5.819 -10.200 -20.558 1.00 90.69 68 ILE A N 1
ATOM 572 C CA . ILE A 1 68 ? 7.260 -9.927 -20.665 1.00 90.69 68 ILE A CA 1
ATOM 573 C C . ILE A 1 68 ? 7.915 -10.063 -19.292 1.00 90.69 68 ILE A C 1
ATOM 575 O O . ILE A 1 68 ? 7.505 -9.415 -18.331 1.00 90.69 68 ILE A O 1
ATOM 579 N N . LYS A 1 69 ? 8.979 -10.863 -19.216 1.00 89.88 69 LYS A N 1
ATOM 580 C CA . LYS A 1 69 ? 9.852 -10.962 -18.044 1.00 89.88 69 LYS A CA 1
ATOM 581 C C . LYS A 1 69 ? 11.026 -10.000 -18.221 1.00 89.88 69 LYS A C 1
ATOM 583 O O . LYS A 1 69 ? 11.813 -10.162 -19.149 1.00 89.88 69 LYS A O 1
ATOM 588 N N . LEU A 1 70 ? 11.119 -8.980 -17.366 1.00 89.94 70 LEU A N 1
ATOM 589 C CA . LEU A 1 70 ? 12.193 -7.981 -17.431 1.00 89.94 70 LEU A CA 1
ATOM 590 C C . LEU A 1 70 ? 13.452 -8.438 -16.699 1.00 89.94 70 LEU A C 1
ATOM 592 O O . LEU A 1 70 ? 14.541 -8.019 -17.072 1.00 89.94 70 LEU A O 1
ATOM 596 N N . ASP A 1 71 ? 13.313 -9.273 -15.674 1.00 89.56 71 ASP A N 1
ATOM 597 C CA . ASP A 1 71 ? 14.433 -9.811 -14.904 1.00 89.56 71 ASP A CA 1
ATOM 598 C C . ASP A 1 71 ? 14.346 -11.332 -14.853 1.00 89.56 71 ASP A C 1
ATOM 600 O O . ASP A 1 71 ? 13.371 -11.890 -14.341 1.00 89.56 71 ASP A O 1
ATOM 604 N N . ASN A 1 72 ? 15.358 -12.007 -15.394 1.00 85.44 72 ASN A N 1
ATOM 605 C CA . ASN A 1 72 ? 15.394 -13.463 -15.471 1.00 85.44 72 ASN A CA 1
ATOM 606 C C . ASN A 1 72 ? 15.839 -14.141 -14.170 1.00 85.44 72 ASN A C 1
ATOM 608 O O . ASN A 1 72 ? 15.733 -15.361 -14.082 1.00 85.44 72 ASN A O 1
ATOM 612 N N . SER A 1 73 ? 16.291 -13.380 -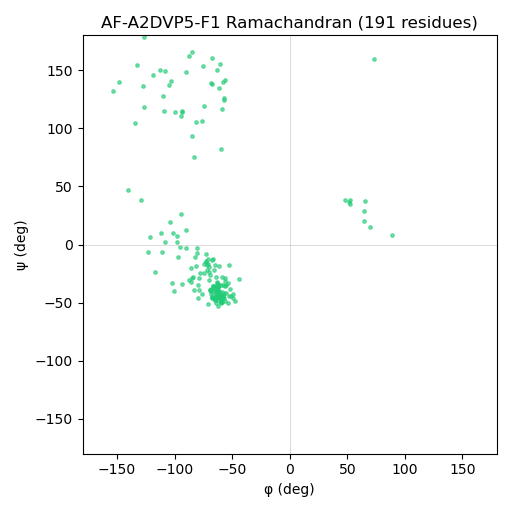13.168 1.00 82.00 73 SER A N 1
ATOM 613 C CA . SER A 1 73 ? 16.843 -13.923 -11.916 1.00 82.00 73 SER A CA 1
ATOM 614 C C . SER A 1 73 ? 15.822 -14.593 -10.995 1.00 82.00 73 SER A C 1
ATOM 616 O O . SER A 1 73 ? 16.212 -15.380 -10.138 1.00 82.00 73 SER A O 1
ATOM 618 N N . TYR A 1 74 ? 14.531 -14.308 -11.170 1.00 69.62 74 TYR A N 1
ATOM 619 C CA . TYR A 1 74 ? 13.468 -14.867 -10.337 1.00 69.62 74 TYR A CA 1
ATOM 620 C C . TYR A 1 74 ? 12.701 -15.954 -11.076 1.00 69.62 74 TYR A C 1
ATOM 622 O O . TYR A 1 74 ? 12.330 -15.758 -12.237 1.00 69.62 74 TYR A O 1
ATOM 630 N N . ASP A 1 75 ? 12.392 -17.056 -10.401 1.00 73.31 75 ASP A N 1
ATOM 631 C CA . ASP A 1 75 ? 11.350 -17.957 -10.878 1.00 73.31 75 ASP A CA 1
ATOM 632 C C . ASP A 1 75 ? 9.979 -17.312 -10.622 1.00 73.31 75 ASP A C 1
ATOM 634 O O . ASP A 1 75 ? 9.635 -16.959 -9.494 1.00 73.31 75 ASP A O 1
ATOM 638 N N . LEU A 1 76 ? 9.222 -17.066 -11.693 1.00 67.12 76 LEU A N 1
ATOM 639 C CA . LEU A 1 76 ? 7.921 -16.405 -11.590 1.00 67.12 76 LEU A CA 1
ATOM 640 C C . LEU A 1 76 ? 6.838 -17.370 -11.105 1.00 67.12 76 LEU A C 1
ATOM 642 O O . LEU A 1 76 ? 5.856 -16.905 -10.535 1.00 67.12 76 LEU A O 1
ATOM 646 N N . GLU A 1 77 ? 7.001 -18.682 -11.299 1.00 65.06 77 GLU A N 1
ATOM 647 C CA . GLU A 1 77 ? 6.011 -19.674 -10.857 1.00 65.06 77 GLU A CA 1
ATOM 648 C C . GLU A 1 77 ? 5.919 -19.731 -9.327 1.00 65.06 77 GLU A C 1
ATOM 650 O O . GLU A 1 77 ? 4.822 -19.820 -8.778 1.00 65.06 77 GLU A O 1
ATOM 655 N N . GLU A 1 78 ? 7.045 -19.558 -8.629 1.00 63.56 78 GLU A N 1
ATOM 656 C CA . GLU A 1 78 ? 7.089 -19.477 -7.164 1.00 63.56 78 GLU A CA 1
ATOM 657 C C . GLU A 1 78 ? 6.414 -18.189 -6.643 1.00 63.56 78 GLU A C 1
ATOM 659 O O . GLU A 1 78 ? 5.658 -18.213 -5.669 1.00 63.56 78 GLU A O 1
ATOM 664 N N . LEU A 1 79 ? 6.605 -17.071 -7.352 1.00 58.97 79 LEU A N 1
ATOM 665 C CA . LEU A 1 79 ? 6.140 -15.733 -6.962 1.00 58.97 79 LEU A CA 1
ATOM 666 C C . LEU A 1 79 ? 4.677 -15.420 -7.340 1.00 58.97 79 LEU A C 1
ATOM 668 O O . LEU A 1 79 ? 4.013 -14.621 -6.681 1.00 58.97 79 LEU A O 1
ATOM 672 N N . CYS A 1 80 ? 4.150 -16.028 -8.405 1.00 56.78 80 CYS A N 1
ATOM 673 C CA . CYS A 1 80 ? 2.769 -15.828 -8.868 1.00 56.78 80 CYS A CA 1
ATOM 674 C C . CYS A 1 80 ? 1.713 -16.489 -7.964 1.00 56.78 80 CYS A C 1
ATOM 676 O O . CYS A 1 80 ? 0.520 -16.253 -8.156 1.00 56.78 80 CYS A O 1
ATOM 678 N N . SER A 1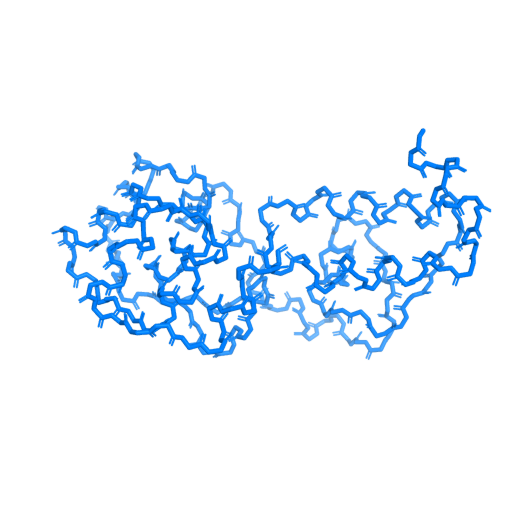 81 ? 2.133 -17.287 -6.979 1.00 59.53 81 SER A N 1
ATOM 679 C CA . SER A 1 81 ? 1.254 -17.893 -5.971 1.00 59.53 81 SER A CA 1
ATOM 680 C C . SER A 1 81 ? 0.692 -16.879 -4.958 1.00 59.53 81 SER A C 1
ATOM 682 O O . SER A 1 81 ? -0.238 -17.187 -4.210 1.00 59.53 81 SER A O 1
ATOM 684 N N . GLU A 1 82 ? 1.229 -15.655 -4.930 1.00 58.28 82 GLU A N 1
ATOM 685 C CA . GLU A 1 82 ? 0.898 -14.638 -3.935 1.00 58.28 82 GLU A CA 1
ATOM 686 C C . GLU A 1 82 ? -0.278 -13.744 -4.383 1.00 58.28 82 GLU A C 1
ATOM 688 O O . GLU A 1 82 ? -0.501 -13.493 -5.564 1.00 58.28 82 GLU A O 1
ATOM 693 N N . ASN A 1 83 ? -1.072 -13.259 -3.420 1.00 63.25 83 ASN A N 1
ATOM 694 C CA . ASN A 1 83 ? -2.327 -12.518 -3.621 1.00 63.25 83 ASN A CA 1
ATOM 695 C C . ASN A 1 83 ? -2.165 -11.200 -4.423 1.00 63.25 83 ASN A C 1
ATOM 697 O O . ASN A 1 83 ? -2.111 -10.109 -3.844 1.00 63.25 83 ASN A O 1
ATOM 701 N N . LEU A 1 84 ? -2.120 -11.282 -5.755 1.00 69.75 84 LEU A N 1
ATOM 702 C CA . LEU A 1 84 ? -1.980 -10.142 -6.680 1.00 69.75 84 LEU A CA 1
ATOM 703 C C . LEU A 1 84 ? -3.320 -9.483 -7.039 1.00 69.75 84 LEU A C 1
ATOM 705 O O . LEU A 1 84 ? -3.361 -8.339 -7.484 1.00 69.75 84 LEU A O 1
ATOM 709 N N . GLU A 1 85 ? -4.432 -10.193 -6.851 1.00 69.94 85 GLU A N 1
ATOM 710 C CA . GLU A 1 85 ? -5.776 -9.754 -7.265 1.00 69.94 85 GLU A CA 1
ATOM 711 C C . GLU A 1 85 ? -6.526 -8.967 -6.194 1.00 69.94 85 GLU A C 1
ATOM 713 O O . GLU A 1 85 ? -7.715 -8.674 -6.313 1.00 69.94 85 GLU A O 1
ATOM 718 N N . ILE A 1 86 ? -5.824 -8.549 -5.151 1.00 72.69 86 ILE A N 1
ATOM 719 C CA . ILE A 1 86 ? -6.431 -7.857 -4.019 1.00 72.69 86 ILE A CA 1
ATOM 720 C C . ILE A 1 86 ? -6.964 -6.470 -4.364 1.00 72.69 86 ILE A C 1
ATOM 722 O O . ILE A 1 86 ? -7.721 -5.912 -3.583 1.00 72.69 86 ILE A O 1
ATOM 726 N N . HIS A 1 87 ? -6.620 -5.904 -5.521 1.00 69.00 87 HIS A N 1
ATOM 727 C CA . HIS A 1 87 ? -7.194 -4.649 -6.023 1.00 69.00 87 HIS A CA 1
ATOM 728 C C . HIS A 1 87 ? -8.270 -4.847 -7.098 1.00 69.00 87 HIS A C 1
ATOM 730 O O . HIS A 1 87 ? -8.690 -3.862 -7.712 1.00 69.00 87 HIS A O 1
ATOM 736 N N . THR A 1 88 ? -8.726 -6.082 -7.335 1.00 76.25 88 THR A N 1
ATOM 737 C CA . THR A 1 88 ? -9.908 -6.336 -8.175 1.00 76.25 88 THR A CA 1
ATOM 738 C C . THR A 1 88 ? -11.142 -5.653 -7.587 1.00 76.25 88 THR A C 1
ATOM 740 O O . THR A 1 88 ? -11.197 -5.340 -6.398 1.00 76.25 88 THR A O 1
ATOM 743 N N . GLU A 1 89 ? -12.132 -5.350 -8.430 1.00 68.44 89 GLU A N 1
ATOM 744 C CA . GLU A 1 89 ? -13.263 -4.499 -8.036 1.00 68.44 89 GLU A CA 1
ATOM 745 C C . GLU A 1 89 ? -14.022 -5.019 -6.812 1.00 68.44 89 GLU A C 1
ATOM 747 O O . GLU A 1 89 ? -14.487 -4.214 -6.011 1.00 68.44 89 GLU A O 1
ATOM 752 N N . ASN A 1 90 ? -14.073 -6.338 -6.620 1.00 76.44 90 ASN A N 1
ATOM 753 C CA . ASN A 1 90 ? -14.888 -6.997 -5.603 1.00 76.44 90 ASN A CA 1
ATOM 754 C C . ASN A 1 90 ? -14.164 -7.293 -4.285 1.00 76.44 90 ASN A C 1
ATOM 756 O O . ASN A 1 90 ? -14.581 -8.187 -3.555 1.00 76.44 90 ASN A O 1
ATOM 760 N N . THR A 1 91 ? -13.128 -6.530 -3.934 1.00 90.94 91 THR A N 1
ATOM 761 C CA . THR A 1 91 ? -12.410 -6.712 -2.664 1.00 90.94 91 THR A CA 1
ATOM 762 C C . THR A 1 91 ? -12.591 -5.539 -1.704 1.00 90.94 91 THR A C 1
ATOM 764 O O . THR A 1 91 ? -12.693 -4.370 -2.095 1.00 90.94 91 THR A O 1
ATOM 767 N N . ILE A 1 92 ? -12.529 -5.844 -0.407 1.00 94.88 92 ILE A N 1
ATOM 768 C CA . ILE A 1 92 ? -12.478 -4.835 0.656 1.00 94.88 92 ILE A CA 1
ATOM 769 C C . ILE A 1 92 ? -11.251 -3.923 0.513 1.00 94.88 92 ILE A C 1
ATOM 771 O O . ILE A 1 92 ? -11.327 -2.717 0.741 1.00 94.88 92 ILE A O 1
ATOM 775 N N . TYR A 1 93 ? -10.124 -4.464 0.043 1.00 94.31 93 TYR A N 1
ATOM 776 C CA . TYR A 1 93 ? -8.894 -3.697 -0.146 1.00 94.31 93 TYR A CA 1
ATOM 777 C C . TYR A 1 93 ? -9.002 -2.697 -1.297 1.00 94.31 93 TYR A C 1
ATOM 779 O O . TYR A 1 93 ? -8.397 -1.628 -1.233 1.00 94.31 93 TYR A O 1
ATOM 787 N N . ARG A 1 94 ? -9.796 -2.990 -2.334 1.00 93.69 94 ARG A N 1
ATOM 788 C CA . ARG A 1 94 ? -10.116 -2.026 -3.390 1.00 93.69 94 ARG A CA 1
ATOM 789 C C . ARG A 1 94 ? -11.006 -0.903 -2.868 1.00 93.69 94 ARG A C 1
ATOM 791 O O . ARG A 1 94 ? -10.768 0.249 -3.237 1.00 93.69 94 ARG A O 1
ATOM 798 N N . ALA A 1 95 ? -11.973 -1.217 -2.003 1.00 96.25 95 ALA A N 1
ATOM 799 C CA . ALA A 1 95 ? -12.781 -0.205 -1.324 1.00 96.25 95 ALA A CA 1
ATOM 800 C C . ALA A 1 95 ? -11.892 0.729 -0.485 1.00 96.25 95 ALA A C 1
ATOM 802 O O . ALA A 1 95 ? -11.955 1.942 -0.679 1.00 96.25 95 ALA A O 1
ATOM 803 N N . ILE A 1 96 ? -10.973 0.177 0.319 1.00 97.12 96 ILE A N 1
ATOM 804 C CA . ILE A 1 96 ? -9.983 0.965 1.074 1.00 97.12 96 ILE A CA 1
ATOM 805 C C . ILE A 1 96 ? -9.104 1.793 0.132 1.00 97.12 96 ILE A C 1
ATOM 807 O O . ILE A 1 96 ? -8.994 3.004 0.294 1.00 97.12 96 ILE A O 1
ATOM 811 N N 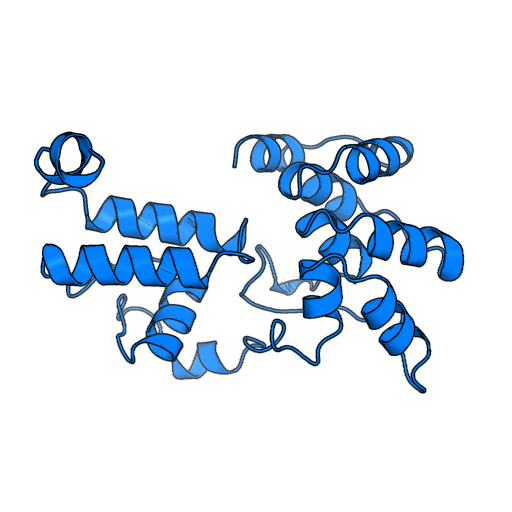. MET A 1 97 ? -8.517 1.185 -0.902 1.00 95.81 97 MET A N 1
ATOM 812 C CA . MET A 1 97 ? -7.641 1.897 -1.837 1.00 95.81 97 MET A CA 1
ATOM 813 C C . MET A 1 97 ? -8.339 3.071 -2.531 1.00 95.81 97 MET A C 1
ATOM 815 O O . MET A 1 97 ? -7.668 4.020 -2.931 1.00 95.81 97 MET A O 1
ATOM 819 N N . LYS A 1 98 ? -9.661 3.025 -2.707 1.00 96.25 98 LYS A N 1
ATOM 820 C CA . LYS A 1 98 ? -10.457 4.119 -3.277 1.00 96.25 98 LYS A CA 1
ATOM 821 C C . LYS A 1 98 ? -11.135 5.002 -2.232 1.00 96.25 98 LYS A C 1
ATOM 823 O O . LYS A 1 98 ? -11.835 5.925 -2.628 1.00 96.25 98 LYS A O 1
ATOM 828 N N . ASN A 1 99 ? -10.919 4.732 -0.945 1.00 97.62 99 ASN A N 1
ATOM 829 C CA . ASN A 1 99 ? -11.641 5.341 0.167 1.00 97.62 99 ASN A CA 1
ATOM 830 C C . ASN A 1 99 ? -13.172 5.317 -0.045 1.00 97.62 99 ASN A C 1
ATOM 832 O O . ASN A 1 99 ? -13.871 6.283 0.238 1.00 97.62 99 ASN A O 1
ATOM 836 N N . ASN A 1 100 ? -13.695 4.225 -0.609 1.00 97.50 100 ASN A N 1
ATOM 837 C CA . ASN A 1 100 ? -15.123 4.059 -0.863 1.00 97.50 100 ASN A CA 1
ATOM 838 C C . ASN A 1 100 ? -15.802 3.520 0.402 1.00 97.50 100 ASN A C 1
ATOM 840 O O . ASN A 1 100 ? -15.843 2.307 0.620 1.00 97.50 100 ASN A O 1
ATOM 844 N N . LEU A 1 101 ? -16.317 4.437 1.224 1.00 98.12 101 LEU A N 1
ATOM 845 C CA . LEU A 1 101 ? -16.954 4.117 2.500 1.00 98.12 101 LEU A CA 1
ATOM 846 C C . LEU A 1 101 ? -18.193 3.229 2.339 1.00 98.12 101 LEU A C 1
ATOM 848 O O . LEU A 1 101 ? -18.339 2.271 3.088 1.00 98.12 101 LEU A O 1
ATOM 852 N N . GLU A 1 102 ? -19.063 3.512 1.369 1.00 97.62 102 GLU A N 1
ATOM 853 C CA . GLU A 1 102 ? -20.306 2.755 1.164 1.00 97.62 102 GLU A CA 1
ATOM 854 C C . GLU A 1 102 ? -20.011 1.276 0.897 1.00 97.62 102 GLU A C 1
ATOM 856 O O . GLU A 1 102 ? -20.532 0.387 1.572 1.00 97.62 102 GLU A O 1
ATOM 861 N N . ARG A 1 103 ? -19.095 1.010 -0.038 1.00 96.38 103 ARG A N 1
ATOM 862 C CA . ARG A 1 103 ? -18.681 -0.354 -0.363 1.00 96.38 103 ARG A CA 1
ATOM 863 C C . ARG A 1 103 ? -17.951 -1.016 0.801 1.00 96.38 103 ARG A C 1
ATOM 865 O O . ARG A 1 103 ? -18.112 -2.211 1.027 1.00 96.38 103 ARG A O 1
ATOM 872 N N . PHE A 1 104 ? -17.144 -0.255 1.537 1.00 97.38 104 PHE A N 1
ATOM 873 C CA . PHE A 1 104 ? -16.464 -0.763 2.721 1.00 97.38 104 PHE A CA 1
ATOM 874 C C . PHE A 1 104 ? -17.471 -1.199 3.794 1.00 97.38 104 PHE A C 1
ATOM 876 O O . PHE A 1 104 ? -17.351 -2.314 4.291 1.00 97.38 104 PHE A O 1
ATOM 883 N N . ILE A 1 105 ? -18.509 -0.397 4.070 1.00 97.94 105 ILE A N 1
ATOM 884 C CA . ILE A 1 105 ? -19.592 -0.750 5.004 1.00 97.94 105 ILE A CA 1
ATOM 885 C C . ILE A 1 105 ? -20.241 -2.068 4.590 1.00 97.94 105 ILE A C 1
ATOM 887 O O . ILE A 1 105 ? -20.325 -2.964 5.426 1.00 97.94 105 ILE A O 1
ATOM 891 N N . GLN A 1 106 ? -20.602 -2.226 3.311 1.00 97.31 106 GLN A N 1
ATOM 892 C CA . GLN A 1 106 ? -21.189 -3.472 2.804 1.00 97.31 106 GLN A CA 1
ATOM 893 C C . GLN A 1 106 ? -20.328 -4.693 3.151 1.00 97.31 106 GLN A C 1
ATOM 895 O O . GLN A 1 106 ? -20.865 -5.680 3.637 1.00 97.31 106 GLN A O 1
ATOM 900 N N . PHE A 1 107 ? -18.999 -4.618 2.989 1.00 96.44 107 PHE A N 1
ATOM 901 C CA . PHE A 1 107 ? -18.102 -5.708 3.394 1.00 96.44 107 PHE A CA 1
ATOM 902 C C . PHE A 1 107 ? -18.101 -5.963 4.902 1.00 96.44 107 PHE A C 1
ATOM 904 O O . PHE A 1 107 ? -17.987 -7.112 5.317 1.00 96.44 107 PHE A O 1
ATOM 911 N N . THR A 1 108 ? -18.208 -4.914 5.719 1.00 96.75 108 THR A N 1
ATOM 912 C CA . THR A 1 108 ? -18.208 -5.056 7.181 1.00 96.75 108 THR A CA 1
ATOM 913 C C . THR A 1 108 ? -19.511 -5.604 7.763 1.00 96.75 108 THR A C 1
ATOM 915 O O . THR A 1 108 ? -19.500 -6.037 8.912 1.00 96.75 108 THR A O 1
ATOM 918 N N . GLU A 1 109 ? -20.613 -5.575 7.004 1.00 96.69 109 GLU A N 1
ATOM 919 C CA . GLU A 1 109 ? -21.903 -6.162 7.404 1.00 96.69 109 GLU A CA 1
ATOM 920 C C . GLU A 1 109 ? -22.109 -7.591 6.869 1.00 96.69 109 GLU A C 1
ATOM 922 O O . GLU A 1 109 ? -23.137 -8.201 7.150 1.00 96.69 109 GLU A O 1
ATOM 927 N N . LEU A 1 110 ? -21.171 -8.136 6.082 1.00 96.06 110 LEU A N 1
ATOM 928 C CA . LEU A 1 110 ? -21.270 -9.517 5.607 1.00 96.06 110 LEU A CA 1
ATOM 929 C C . LEU A 1 110 ? -21.105 -10.509 6.762 1.00 96.06 110 LEU A C 1
ATOM 931 O O . LEU A 1 110 ? -20.199 -10.378 7.592 1.00 96.06 110 LEU A O 1
ATOM 935 N N . ASP A 1 111 ? -21.922 -11.563 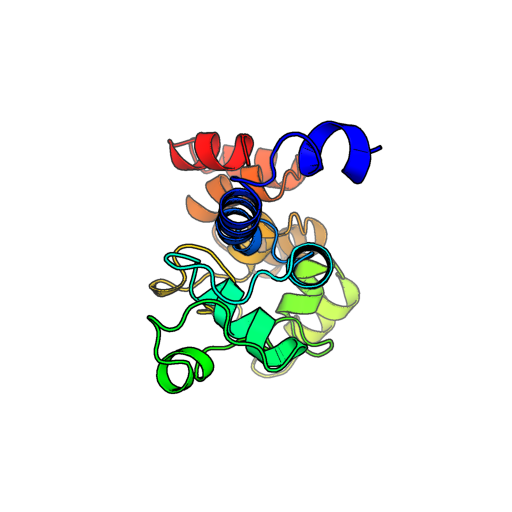6.742 1.00 93.81 111 ASP A N 1
ATOM 936 C CA . ASP A 1 111 ? -21.742 -12.713 7.622 1.00 93.81 111 ASP A CA 1
ATOM 937 C C . ASP A 1 111 ? -20.339 -13.305 7.423 1.00 93.81 111 ASP A C 1
ATOM 939 O O . ASP A 1 111 ? -19.930 -13.644 6.311 1.00 93.81 111 ASP A O 1
ATOM 943 N N . GLY A 1 112 ? -19.581 -13.407 8.516 1.00 92.81 112 GLY A N 1
ATOM 944 C CA . GLY A 1 112 ? -18.197 -13.884 8.490 1.00 92.81 112 GLY A CA 1
ATOM 945 C C . GLY A 1 112 ? -17.135 -12.801 8.272 1.00 92.81 112 GLY A C 1
ATOM 946 O O . GLY A 1 112 ? -15.962 -13.145 8.123 1.00 92.81 112 GLY A O 1
ATOM 947 N N . PHE A 1 113 ? -17.489 -11.509 8.288 1.00 96.25 113 PHE A N 1
ATOM 948 C CA . PHE A 1 113 ? -16.494 -10.436 8.315 1.00 96.25 113 PHE A CA 1
ATOM 949 C C . PHE A 1 113 ? -15.580 -10.548 9.547 1.00 96.25 113 PHE A C 1
ATOM 951 O O . PHE A 1 113 ? -16.011 -10.383 10.690 1.00 96.25 113 PHE A O 1
ATOM 958 N N . ASP A 1 114 ? -14.288 -10.771 9.305 1.00 95.62 114 ASP A N 1
ATOM 959 C CA . ASP A 1 114 ? -13.260 -10.726 10.340 1.00 95.62 114 ASP A CA 1
ATOM 960 C C . ASP A 1 114 ? -12.609 -9.336 10.390 1.00 95.62 114 ASP A C 1
ATOM 962 O O . ASP A 1 114 ? -11.854 -8.935 9.498 1.00 95.62 114 ASP A O 1
ATOM 966 N N . LYS A 1 115 ? -12.879 -8.599 11.471 1.00 93.31 115 LYS A N 1
ATOM 967 C CA . LYS A 1 115 ? -12.278 -7.282 11.736 1.00 93.31 115 LYS A CA 1
ATOM 968 C C . LYS A 1 115 ? -10.766 -7.340 11.986 1.00 93.31 115 LYS A C 1
ATOM 970 O O . LYS A 1 115 ? -10.090 -6.324 11.831 1.00 93.31 115 LYS A O 1
ATOM 975 N N . ASN A 1 116 ? -10.251 -8.501 12.387 1.00 93.69 116 ASN A N 1
ATOM 976 C CA . ASN A 1 116 ? -8.840 -8.737 12.681 1.00 93.69 116 ASN A CA 1
ATOM 977 C C . ASN A 1 116 ? -8.108 -9.387 11.500 1.00 93.69 116 ASN A C 1
ATOM 979 O O . ASN A 1 116 ? -6.937 -9.750 11.639 1.00 93.69 116 ASN A O 1
ATOM 983 N N . GLN A 1 117 ? -8.769 -9.515 10.343 1.00 94.19 117 GLN A N 1
ATOM 984 C CA . GLN A 1 117 ? -8.154 -10.096 9.160 1.00 94.19 117 GLN A CA 1
ATOM 985 C C . GLN A 1 117 ? -6.871 -9.345 8.795 1.00 94.19 117 GLN A C 1
ATOM 987 O O . GLN A 1 117 ? -6.789 -8.112 8.869 1.00 94.19 117 GLN A O 1
ATOM 992 N N . THR A 1 118 ? -5.871 -10.104 8.358 1.00 93.19 118 THR A N 1
ATOM 993 C CA . THR A 1 118 ? -4.592 -9.554 7.913 1.00 93.19 118 THR A CA 1
ATOM 994 C C . THR A 1 118 ? -4.345 -9.892 6.456 1.00 93.19 118 THR A C 1
ATOM 996 O O . THR A 1 118 ? -4.713 -10.958 5.965 1.00 93.19 118 THR A O 1
ATOM 999 N N . LEU A 1 119 ? -3.699 -8.967 5.757 1.00 91.06 119 LEU A N 1
ATOM 1000 C CA . LEU A 1 119 ? -3.365 -9.101 4.354 1.00 91.06 119 LEU A CA 1
ATOM 1001 C C . LEU A 1 119 ? -1.867 -9.304 4.172 1.00 91.06 119 LEU A C 1
ATOM 1003 O O . LEU A 1 119 ? -1.082 -8.387 4.411 1.00 91.06 119 LEU A O 1
ATOM 1007 N N . LYS A 1 120 ? -1.483 -10.478 3.673 1.00 89.12 120 LYS A N 1
ATOM 1008 C CA . LYS A 1 120 ? -0.142 -10.742 3.141 1.00 89.12 120 LYS A CA 1
ATOM 1009 C C . LYS A 1 120 ? -0.197 -10.655 1.622 1.00 89.12 120 LYS A C 1
ATOM 1011 O O . LYS A 1 120 ? -0.883 -11.446 0.977 1.00 89.12 120 LYS A O 1
ATOM 1016 N N . SER A 1 121 ? 0.485 -9.663 1.058 1.00 85.94 121 SER A N 1
ATOM 1017 C CA . SER A 1 121 ? 0.587 -9.495 -0.390 1.00 85.94 121 SER A CA 1
ATOM 1018 C C . SER A 1 121 ? 1.861 -8.751 -0.756 1.00 85.94 121 SER A C 1
ATOM 1020 O O . SER A 1 121 ? 2.128 -7.681 -0.204 1.00 85.94 121 SER A O 1
ATOM 1022 N N . VAL A 1 122 ? 2.588 -9.284 -1.739 1.00 83.56 122 VAL A N 1
ATOM 1023 C CA . VAL A 1 122 ? 3.803 -8.692 -2.324 1.00 83.56 122 VAL A CA 1
ATOM 1024 C C . VAL A 1 122 ? 3.646 -7.265 -2.804 1.00 83.56 122 VAL A C 1
ATOM 1026 O O . VAL A 1 122 ? 4.646 -6.577 -3.009 1.00 83.56 122 VAL A O 1
ATOM 1029 N N . ILE A 1 123 ? 2.409 -6.803 -3.006 1.00 86.62 123 ILE A N 1
ATOM 1030 C CA . ILE A 1 123 ? 2.194 -5.452 -3.502 1.00 86.62 123 ILE A CA 1
ATOM 1031 C C . ILE A 1 123 ? 2.478 -4.368 -2.460 1.00 86.62 123 ILE A C 1
ATOM 1033 O O . ILE A 1 123 ? 2.575 -3.191 -2.814 1.00 86.62 123 ILE A O 1
ATOM 1037 N N . TYR A 1 124 ? 2.596 -4.753 -1.188 1.00 89.50 124 TYR A N 1
ATOM 1038 C CA . TYR A 1 124 ? 2.948 -3.868 -0.086 1.00 89.50 124 TYR A CA 1
ATOM 1039 C C . TYR A 1 124 ? 4.375 -4.156 0.403 1.00 89.50 124 TYR A C 1
ATOM 1041 O O . TYR A 1 124 ? 4.833 -5.301 0.369 1.00 89.50 124 TYR A O 1
ATOM 1049 N N . PRO A 1 125 ? 5.098 -3.142 0.910 1.00 88.56 125 PRO A N 1
ATOM 1050 C CA . PRO A 1 125 ? 6.440 -3.345 1.450 1.00 88.56 125 PRO A CA 1
ATOM 1051 C C . PRO A 1 125 ? 6.391 -4.270 2.675 1.00 88.56 125 PRO A C 1
ATOM 1053 O O . PRO A 1 125 ? 5.412 -4.254 3.407 1.00 88.56 125 PRO A O 1
ATOM 1056 N N . TYR A 1 126 ? 7.445 -5.047 2.950 1.00 83.88 126 TYR A N 1
ATOM 1057 C CA . TYR A 1 126 ? 7.573 -5.899 4.156 1.00 83.88 126 TYR A CA 1
ATOM 1058 C C . TYR A 1 126 ? 6.383 -6.858 4.428 1.00 83.88 126 TYR A C 1
ATOM 1060 O O . TYR A 1 126 ? 6.040 -7.126 5.581 1.00 83.88 126 TYR A O 1
ATOM 1068 N N . TYR A 1 127 ? 5.765 -7.389 3.371 1.00 74.62 127 TYR A N 1
ATOM 1069 C CA . TYR A 1 127 ? 4.489 -8.118 3.397 1.00 74.62 127 TYR A CA 1
ATOM 1070 C C . TYR A 1 127 ? 4.441 -9.415 4.225 1.00 74.62 127 TYR A C 1
ATOM 1072 O O . TYR A 1 127 ? 3.350 -9.848 4.594 1.00 74.62 127 TYR A O 1
ATOM 1080 N N . ASN A 1 128 ? 5.583 -10.019 4.571 1.00 76.75 128 ASN A N 1
ATOM 1081 C CA . ASN A 1 128 ? 5.647 -11.295 5.306 1.00 76.75 128 ASN A CA 1
ATOM 1082 C C . ASN A 1 128 ? 4.897 -11.277 6.652 1.00 76.75 128 ASN A C 1
ATOM 1084 O O . ASN A 1 128 ? 4.405 -12.313 7.108 1.00 76.75 128 ASN A O 1
ATOM 1088 N N . LYS A 1 129 ? 4.793 -10.102 7.287 1.00 80.88 129 LYS A N 1
ATOM 1089 C CA . LYS A 1 129 ? 4.103 -9.929 8.575 1.00 80.88 129 LYS A CA 1
ATOM 1090 C C . LYS A 1 129 ? 2.583 -9.800 8.443 1.00 80.88 129 LYS A C 1
ATOM 1092 O O . LYS A 1 129 ? 1.880 -10.072 9.407 1.00 80.88 129 LYS A O 1
ATOM 1097 N N . GLY A 1 130 ? 2.088 -9.471 7.251 1.00 89.62 130 GLY A N 1
ATOM 1098 C CA . GLY A 1 130 ? 0.696 -9.106 7.022 1.00 89.62 130 GLY A CA 1
ATOM 1099 C C . GLY A 1 130 ? 0.351 -7.718 7.564 1.00 89.62 130 GLY A C 1
ATOM 1100 O O . GLY A 1 130 ? 1.054 -7.183 8.419 1.00 89.62 130 GLY A O 1
ATOM 1101 N N . TYR A 1 131 ? -0.730 -7.143 7.045 1.00 95.00 131 TYR A N 1
ATOM 1102 C CA . TYR A 1 131 ? -1.242 -5.839 7.466 1.00 95.00 131 TYR A CA 1
ATOM 1103 C C . TYR A 1 131 ? -2.714 -5.910 7.839 1.00 95.00 131 TYR A C 1
ATOM 1105 O O . TYR A 1 131 ? -3.507 -6.522 7.122 1.00 95.00 131 TYR A O 1
ATOM 1113 N N . SER A 1 132 ? -3.082 -5.261 8.937 1.00 97.06 132 SER A N 1
ATOM 1114 C CA . SER A 1 132 ? -4.481 -5.067 9.320 1.00 97.06 132 SER A CA 1
ATOM 1115 C C . SER A 1 132 ? -5.200 -4.127 8.349 1.00 97.06 132 SER A C 1
ATOM 1117 O O . SER A 1 132 ? -4.577 -3.317 7.656 1.00 97.06 132 SER A O 1
ATOM 1119 N N . LEU A 1 133 ? -6.535 -4.169 8.336 1.00 97.69 133 LEU A N 1
ATOM 1120 C CA . LEU A 1 133 ? -7.336 -3.236 7.535 1.00 97.69 133 LEU A CA 1
ATOM 1121 C C . LEU A 1 133 ? -7.028 -1.767 7.869 1.00 97.69 133 LEU A C 1
ATOM 1123 O O . LEU A 1 133 ? -7.003 -0.934 6.963 1.00 97.69 133 LEU A O 1
ATOM 1127 N N . LEU A 1 134 ? -6.751 -1.452 9.140 1.00 98.50 134 LEU A N 1
ATOM 1128 C CA . LEU A 1 134 ? -6.442 -0.088 9.572 1.00 98.50 134 LEU A CA 1
ATOM 1129 C C . LEU A 1 134 ? -5.094 0.387 9.015 1.00 98.50 134 LEU A C 1
ATOM 1131 O O . LEU A 1 134 ? -5.000 1.496 8.495 1.00 98.50 134 LEU A O 1
ATOM 1135 N N . GLU A 1 135 ? -4.076 -0.474 9.039 1.00 98.25 135 GLU A N 1
ATOM 1136 C CA . GLU A 1 135 ? -2.760 -0.180 8.459 1.00 98.25 135 GLU A CA 1
ATOM 1137 C C . GLU A 1 135 ? -2.851 0.026 6.943 1.00 98.25 135 GLU A C 1
ATOM 1139 O O . GLU A 1 135 ? -2.232 0.948 6.408 1.00 98.25 135 GLU A O 1
ATOM 1144 N N . ILE A 1 136 ? -3.674 -0.769 6.250 1.00 97.12 136 ILE A N 1
ATOM 1145 C CA . ILE A 1 136 ? -3.952 -0.578 4.820 1.00 97.12 136 ILE A CA 1
ATOM 1146 C C . ILE A 1 136 ? -4.696 0.745 4.569 1.00 97.12 136 ILE A C 1
ATOM 1148 O O . ILE A 1 136 ? -4.409 1.422 3.580 1.00 97.12 136 ILE A O 1
ATOM 1152 N N . CYS A 1 137 ? -5.600 1.168 5.461 1.00 98.38 137 CYS A N 1
ATOM 1153 C CA . CYS A 1 137 ? -6.227 2.490 5.363 1.00 98.38 137 CYS A CA 1
ATOM 1154 C C . CYS A 1 137 ? -5.196 3.615 5.494 1.00 98.38 137 CYS A C 1
ATOM 1156 O O . CYS A 1 137 ? -5.226 4.549 4.692 1.00 98.38 137 CYS A O 1
ATOM 1158 N N . CYS A 1 138 ? -4.258 3.509 6.442 1.00 98.44 138 CYS A N 1
ATOM 1159 C CA . CYS A 1 138 ? -3.168 4.473 6.586 1.00 98.44 138 CYS A CA 1
ATOM 1160 C C . CYS A 1 138 ? -2.294 4.529 5.331 1.00 98.44 138 CYS A C 1
ATOM 1162 O O . CYS A 1 138 ? -2.036 5.620 4.833 1.00 98.44 138 CYS A O 1
ATOM 1164 N N . TYR A 1 139 ? -1.916 3.369 4.780 1.00 97.75 139 TYR A N 1
ATOM 1165 C CA . TYR A 1 139 ? -1.097 3.275 3.566 1.00 97.75 139 TYR A CA 1
ATOM 1166 C C . TYR A 1 139 ? -1.746 4.003 2.380 1.00 97.75 139 TYR A C 1
ATOM 1168 O O . TYR A 1 139 ? -1.069 4.700 1.633 1.00 97.75 139 TYR A O 1
ATOM 1176 N N . HIS A 1 140 ? -3.064 3.863 2.207 1.00 97.44 140 HIS A N 1
ATOM 1177 C CA . HIS A 1 140 ? -3.796 4.461 1.081 1.00 97.44 140 HIS A CA 1
ATOM 1178 C C . HIS A 1 140 ? -4.345 5.868 1.351 1.00 97.44 140 HIS A C 1
ATOM 1180 O O . HIS A 1 140 ? -4.978 6.447 0.462 1.00 97.44 140 HIS A O 1
ATOM 1186 N N . GLY A 1 141 ? -4.172 6.404 2.562 1.00 98.06 141 GLY A N 1
ATOM 1187 C CA . GLY A 1 141 ? -4.798 7.664 2.971 1.00 98.06 141 GLY A CA 1
ATOM 1188 C C . GLY A 1 141 ? -6.334 7.599 3.021 1.00 98.06 141 GLY A C 1
ATOM 1189 O O . GLY A 1 141 ? -7.004 8.602 2.776 1.00 98.06 141 GLY A O 1
ATOM 1190 N N . ALA A 1 142 ? -6.904 6.420 3.286 1.00 98.44 142 ALA A N 1
ATOM 1191 C CA . ALA A 1 142 ? -8.340 6.146 3.233 1.00 98.44 142 ALA A CA 1
ATOM 1192 C C . ALA A 1 142 ? -9.054 6.563 4.529 1.00 98.44 142 ALA A C 1
ATOM 1194 O O . ALA A 1 142 ? -9.379 5.732 5.381 1.00 98.44 142 ALA A O 1
ATOM 1195 N N . VAL A 1 143 ? -9.251 7.872 4.695 1.00 98.81 143 VAL A N 1
ATOM 1196 C CA . VAL A 1 143 ? -9.705 8.480 5.955 1.00 98.81 143 VAL A CA 1
ATOM 1197 C C . VAL A 1 143 ? -11.089 8.013 6.404 1.00 98.81 143 VAL A C 1
ATOM 1199 O O . VAL A 1 143 ? -11.304 7.838 7.602 1.00 98.81 143 VAL A O 1
ATOM 1202 N N . ASP A 1 144 ? -12.013 7.757 5.482 1.00 98.75 144 ASP A N 1
ATOM 1203 C CA . ASP A 1 144 ? -13.382 7.382 5.845 1.00 98.75 144 ASP A CA 1
ATOM 1204 C C . ASP A 1 144 ? -13.440 5.930 6.320 1.00 98.75 144 ASP A C 1
ATOM 1206 O O . ASP A 1 144 ? -14.031 5.627 7.359 1.00 98.75 144 ASP A O 1
ATOM 1210 N N . CYS A 1 145 ? -12.738 5.038 5.615 1.00 98.56 145 CYS A N 1
ATOM 1211 C CA . CYS A 1 145 ? -12.586 3.642 6.030 1.00 98.56 145 CYS A CA 1
ATOM 1212 C C . CYS A 1 145 ? -11.834 3.547 7.371 1.00 98.56 145 CYS A C 1
ATOM 1214 O O . CYS A 1 145 ? -12.236 2.796 8.261 1.00 98.56 145 CYS A O 1
ATOM 1216 N N . PHE A 1 146 ? -10.784 4.358 7.549 1.00 98.75 146 PHE A N 1
ATOM 1217 C CA . PHE A 1 146 ? -10.036 4.472 8.803 1.00 98.75 146 PHE A CA 1
ATOM 1218 C C . PHE A 1 146 ? -10.939 4.901 9.968 1.00 98.75 146 PHE A C 1
ATOM 1220 O O . PHE A 1 146 ? -10.946 4.251 11.016 1.00 98.75 146 PHE A O 1
ATOM 1227 N N . LYS A 1 147 ? -11.735 5.964 9.779 1.00 98.75 147 LYS A N 1
ATOM 1228 C CA . LYS A 1 147 ? -12.676 6.468 10.789 1.00 98.75 147 LYS A CA 1
ATOM 1229 C C . LYS A 1 147 ? -13.687 5.387 11.175 1.00 98.75 147 LYS A C 1
ATOM 1231 O O . LYS A 1 147 ? -13.881 5.179 12.369 1.00 98.75 147 LYS A O 1
ATOM 1236 N N . LEU A 1 148 ? -14.252 4.648 10.213 1.00 98.50 148 LEU A N 1
ATOM 1237 C CA . LEU A 1 148 ? -15.177 3.542 10.502 1.00 98.50 148 LEU A CA 1
ATOM 1238 C C . LEU A 1 148 ? -14.524 2.442 11.353 1.00 98.50 148 LEU A C 1
ATOM 1240 O O . LEU A 1 148 ? -15.113 1.987 12.331 1.00 98.50 148 LEU A O 1
ATOM 1244 N N . LEU A 1 149 ? -13.303 2.023 11.007 1.00 98.44 149 LEU A N 1
ATOM 1245 C CA . LEU A 1 149 ? -12.571 1.006 11.770 1.00 98.44 149 LEU A CA 1
ATOM 1246 C C . LEU A 1 149 ? -12.304 1.449 13.215 1.00 98.44 149 LEU A C 1
ATOM 1248 O O . LEU A 1 149 ? -12.476 0.668 14.154 1.00 98.44 149 LEU A O 1
ATOM 1252 N N . ARG A 1 150 ? -11.944 2.720 13.411 1.00 98.25 150 ARG A N 1
ATOM 1253 C CA . ARG A 1 150 ? -11.734 3.296 14.744 1.00 98.25 150 ARG A CA 1
ATOM 1254 C C . ARG A 1 150 ? -13.025 3.396 15.549 1.00 98.25 150 ARG A C 1
ATOM 1256 O O . ARG A 1 150 ? -13.019 3.020 16.715 1.00 98.25 150 ARG A O 1
ATOM 1263 N N . THR A 1 151 ? -14.120 3.862 14.955 1.00 98.00 151 THR A N 1
ATOM 1264 C CA . THR A 1 151 ? -15.369 4.110 15.692 1.00 98.00 151 THR A CA 1
ATOM 1265 C C . THR A 1 151 ? -16.182 2.843 15.937 1.00 98.00 151 THR A C 1
ATOM 1267 O O . THR A 1 151 ? -16.637 2.629 17.057 1.00 98.00 151 THR A O 1
ATOM 1270 N N . LYS A 1 152 ? -16.358 1.985 14.924 1.00 97.94 152 LYS A N 1
ATOM 1271 C CA . LYS A 1 152 ? -17.206 0.784 15.019 1.00 97.94 152 LYS A CA 1
ATOM 1272 C C . LYS A 1 152 ? -16.479 -0.395 15.662 1.00 97.94 152 LYS A C 1
ATOM 1274 O O . LYS A 1 152 ? -17.077 -1.139 16.432 1.00 97.94 152 LYS A O 1
ATOM 1279 N N . PHE A 1 153 ? -15.196 -0.580 15.349 1.00 97.50 153 PHE A N 1
ATOM 1280 C CA . PHE A 1 153 ? -14.453 -1.784 15.740 1.00 97.50 153 PHE A CA 1
ATOM 1281 C C . PHE A 1 153 ? -13.379 -1.540 16.801 1.00 97.50 153 PHE A C 1
ATOM 1283 O O . PHE A 1 153 ? -12.803 -2.514 17.295 1.00 97.50 153 PHE A O 1
ATOM 1290 N N . ASN A 1 154 ? -13.134 -0.275 17.162 1.00 97.31 154 ASN A N 1
ATOM 1291 C CA . ASN A 1 154 ? -12.065 0.145 18.066 1.00 97.31 154 ASN A CA 1
ATOM 1292 C C . ASN A 1 154 ? -10.691 -0.413 17.646 1.00 97.31 154 ASN A C 1
ATOM 1294 O O . ASN A 1 154 ? -9.885 -0.803 18.490 1.00 97.31 154 ASN A O 1
ATOM 1298 N N . SER A 1 155 ? -10.438 -0.499 16.333 1.00 97.69 155 SER A N 1
ATOM 1299 C CA . SER A 1 155 ? -9.201 -1.068 15.783 1.00 97.69 155 SER A CA 1
ATOM 1300 C C . SER A 1 155 ? -7.974 -0.332 16.314 1.00 97.69 155 SER A C 1
ATOM 1302 O O . SER A 1 155 ? -7.903 0.887 16.198 1.00 97.69 155 SER A O 1
ATOM 1304 N N . GLU A 1 156 ? -7.009 -1.048 16.887 1.00 97.81 156 GLU A N 1
ATOM 1305 C CA . GLU A 1 156 ? -5.821 -0.464 17.521 1.00 97.81 156 GLU A CA 1
ATOM 1306 C C . GLU A 1 156 ? -4.952 0.333 16.533 1.00 97.81 156 GLU A C 1
ATOM 1308 O O . GLU A 1 156 ? -4.645 -0.136 15.439 1.00 97.81 156 GLU A O 1
ATOM 1313 N N . ILE A 1 157 ? -4.511 1.530 16.938 1.00 98.56 157 ILE A N 1
ATOM 1314 C CA . ILE A 1 157 ? -3.522 2.312 16.186 1.00 98.56 157 ILE A CA 1
ATOM 1315 C C . ILE A 1 157 ? -2.127 1.787 16.523 1.00 98.56 157 ILE A C 1
ATOM 1317 O O . ILE A 1 157 ? -1.582 2.068 17.592 1.00 98.56 157 ILE A O 1
ATOM 1321 N N . THR A 1 158 ? -1.536 1.056 15.582 1.00 98.06 158 THR A N 1
ATOM 1322 C CA . THR A 1 158 ? -0.186 0.493 15.699 1.00 98.06 158 THR A CA 1
ATOM 1323 C C . THR A 1 158 ? 0.891 1.503 15.285 1.00 98.06 158 THR A C 1
ATOM 1325 O O . THR A 1 158 ? 0.620 2.487 14.592 1.00 98.06 158 THR A O 1
ATOM 1328 N N . GLN A 1 159 ? 2.161 1.236 15.614 1.00 97.94 159 GLN A N 1
ATOM 1329 C CA . GLN A 1 159 ? 3.288 2.007 15.061 1.00 97.94 159 GLN A CA 1
ATOM 1330 C C . GLN A 1 159 ? 3.276 2.013 13.522 1.00 97.94 159 GLN A C 1
ATOM 1332 O O . GLN A 1 159 ? 3.624 3.018 12.904 1.00 97.94 159 GLN A O 1
ATOM 1337 N N . LYS A 1 160 ? 2.853 0.907 12.896 1.00 97.44 160 LYS A N 1
ATOM 1338 C CA . LYS A 1 160 ? 2.763 0.794 11.439 1.00 97.44 160 LYS A CA 1
ATOM 1339 C C . LYS A 1 160 ? 1.697 1.726 10.863 1.00 97.44 160 LYS A C 1
ATOM 1341 O O . LYS A 1 160 ? 1.929 2.302 9.806 1.00 97.44 160 LYS A O 1
ATOM 1346 N N . CYS A 1 161 ? 0.579 1.920 11.571 1.00 98.31 161 CYS A N 1
ATOM 1347 C CA . CYS A 1 161 ? -0.433 2.914 11.205 1.00 98.31 161 CYS A CA 1
ATOM 1348 C C . CYS A 1 161 ? 0.183 4.313 11.123 1.00 98.31 161 CYS A C 1
ATOM 1350 O O . CYS A 1 161 ? -0.036 5.009 10.134 1.00 98.31 161 CYS A O 1
ATOM 1352 N N . LEU A 1 162 ? 0.995 4.700 12.117 1.00 98.62 162 LEU A N 1
ATOM 1353 C CA . LEU A 1 162 ? 1.688 5.988 12.096 1.00 98.62 162 LEU A CA 1
ATOM 1354 C C . LEU A 1 162 ? 2.684 6.064 10.935 1.00 98.62 162 LEU A C 1
ATOM 1356 O O . LEU A 1 162 ? 2.625 7.011 10.160 1.00 98.62 162 LEU A O 1
ATOM 1360 N N . GLU A 1 163 ? 3.555 5.069 10.766 1.00 97.81 163 GLU A N 1
ATOM 1361 C CA . GLU A 1 163 ? 4.512 5.038 9.652 1.00 97.81 163 GLU A CA 1
ATOM 1362 C C . GLU A 1 163 ? 3.810 5.191 8.294 1.00 97.81 163 GLU A C 1
ATOM 1364 O O . GLU A 1 163 ? 4.168 6.056 7.497 1.00 97.81 163 GLU A O 1
ATOM 1369 N N . PHE A 1 164 ? 2.775 4.394 8.040 1.00 97.81 164 PHE A N 1
ATOM 1370 C CA . PHE A 1 164 ? 2.026 4.448 6.790 1.00 97.81 164 PHE A CA 1
ATOM 1371 C C . PHE A 1 164 ? 1.180 5.707 6.632 1.00 97.81 164 PHE A C 1
ATOM 1373 O O . PHE A 1 164 ? 0.926 6.092 5.499 1.00 97.81 164 PHE A O 1
ATOM 1380 N N . SER A 1 165 ? 0.794 6.388 7.712 1.00 98.31 165 SER A N 1
ATOM 1381 C CA . SER A 1 165 ? 0.086 7.670 7.605 1.00 98.31 165 SER A CA 1
ATOM 1382 C C . SER A 1 165 ? 0.931 8.759 6.931 1.00 98.31 165 SER A C 1
ATOM 1384 O O . SER A 1 165 ? 0.378 9.570 6.191 1.00 98.31 165 SER A O 1
ATOM 1386 N N . PHE A 1 166 ? 2.262 8.729 7.107 1.00 97.94 166 PHE A N 1
ATOM 1387 C CA . PHE A 1 166 ? 3.183 9.606 6.376 1.00 97.94 166 PHE A CA 1
ATOM 1388 C C . PHE A 1 166 ? 3.238 9.250 4.889 1.00 97.94 166 PHE A C 1
ATOM 1390 O O . PHE A 1 166 ? 3.217 10.152 4.061 1.00 97.94 166 PHE A O 1
ATOM 1397 N N . LEU A 1 167 ? 3.234 7.954 4.553 1.00 96.69 167 LEU A N 1
ATOM 1398 C CA . LEU A 1 167 ? 3.208 7.496 3.161 1.00 96.69 167 LEU A CA 1
ATOM 1399 C C . LEU A 1 167 ? 1.892 7.859 2.456 1.00 96.69 167 LEU A C 1
ATOM 1401 O O . LEU A 1 167 ? 1.893 8.344 1.331 1.00 96.69 167 LEU A O 1
ATOM 1405 N N . GLY A 1 168 ? 0.758 7.621 3.120 1.00 96.50 168 GLY A N 1
ATOM 1406 C CA . GLY A 1 168 ? -0.565 7.930 2.583 1.00 96.50 168 GLY A CA 1
ATOM 1407 C C . GLY A 1 168 ? -0.855 9.431 2.511 1.00 96.50 168 GLY A C 1
ATOM 1408 O O . GLY A 1 168 ? -1.786 9.835 1.816 1.00 96.50 168 GLY A O 1
ATOM 1409 N N . GLY A 1 169 ? -0.084 10.253 3.233 1.00 96.31 169 GLY A N 1
ATOM 1410 C CA . GLY A 1 169 ? -0.116 11.712 3.143 1.00 96.31 169 GLY A CA 1
ATOM 1411 C C . GLY A 1 169 ? -1.437 12.355 3.574 1.00 96.31 169 GLY A C 1
ATOM 1412 O O . GLY A 1 169 ? -1.715 13.485 3.183 1.00 96.31 169 GLY A O 1
ATOM 1413 N N . ASN A 1 170 ? -2.274 11.654 4.350 1.00 98.31 170 ASN A N 1
ATOM 1414 C CA . ASN A 1 170 ? -3.558 12.176 4.818 1.00 98.31 170 ASN A CA 1
ATOM 1415 C C . ASN A 1 170 ? -3.405 12.833 6.211 1.00 98.31 170 ASN A C 1
ATOM 1417 O O . ASN A 1 170 ? -3.145 12.115 7.184 1.00 98.31 170 ASN A O 1
ATOM 1421 N N . PRO A 1 171 ? -3.593 14.164 6.347 1.00 98.19 171 PRO A N 1
ATOM 1422 C CA . PRO A 1 171 ? -3.370 14.869 7.613 1.00 98.19 171 PRO A CA 1
ATOM 1423 C C . PRO A 1 171 ? -4.283 14.420 8.761 1.00 98.19 171 PRO A C 1
ATOM 1425 O O . PRO A 1 171 ? -3.834 14.366 9.907 1.00 98.19 171 PRO A O 1
ATOM 1428 N N . ASP A 1 172 ? -5.534 14.047 8.474 1.00 98.62 172 ASP A N 1
ATOM 1429 C CA . ASP A 1 172 ? -6.475 13.568 9.494 1.00 98.62 172 ASP A CA 1
ATOM 1430 C C . ASP A 1 172 ? -5.979 12.252 10.102 1.00 98.62 172 ASP A C 1
ATOM 1432 O O . ASP A 1 172 ? -5.917 12.110 11.322 1.00 98.62 172 ASP A O 1
ATOM 1436 N N . ILE A 1 173 ? -5.573 11.296 9.259 1.00 98.75 173 ILE A N 1
ATOM 1437 C CA . ILE A 1 173 ? -5.053 10.001 9.725 1.00 98.75 173 ILE A CA 1
ATOM 1438 C C . ILE A 1 173 ? -3.756 10.199 10.510 1.00 98.75 173 ILE A C 1
ATOM 1440 O O . ILE A 1 173 ? -3.586 9.621 11.583 1.00 98.75 173 ILE A O 1
ATOM 1444 N N . MET A 1 174 ? -2.841 11.015 9.985 1.00 98.44 174 MET A N 1
ATOM 1445 C CA . MET A 1 174 ? -1.551 11.280 10.619 1.00 98.44 174 MET A CA 1
ATOM 1446 C C . MET A 1 174 ? -1.724 11.942 11.989 1.00 98.44 174 MET A C 1
ATOM 1448 O O . MET A 1 174 ? -1.143 11.477 12.969 1.00 98.44 174 MET A O 1
ATOM 1452 N N . SER A 1 175 ? -2.559 12.980 12.081 1.00 98.44 175 SER A N 1
ATOM 1453 C CA . SER A 1 175 ? -2.838 13.666 13.348 1.00 98.44 175 SER A CA 1
ATOM 1454 C C . SER A 1 175 ? -3.492 12.745 14.377 1.00 98.44 175 SER A C 1
ATOM 1456 O O . SER A 1 175 ? -3.157 12.821 15.558 1.00 98.44 175 SER A O 1
ATOM 1458 N N . GLU A 1 176 ? -4.366 11.835 13.946 1.00 98.69 176 GLU A N 1
ATOM 1459 C CA . GLU A 1 176 ? -4.954 10.833 14.830 1.00 98.69 176 GLU A CA 1
ATOM 1460 C C . GLU A 1 176 ? -3.905 9.826 15.313 1.00 98.69 176 GLU A C 1
ATOM 1462 O O . GLU A 1 176 ? -3.819 9.558 16.509 1.00 98.69 176 GLU A O 1
ATOM 1467 N N . CYS A 1 177 ? -3.059 9.305 14.420 1.00 98.69 177 CYS A N 1
ATOM 1468 C CA . CYS A 1 177 ? -2.026 8.336 14.790 1.00 98.69 177 CYS A CA 1
ATOM 1469 C C . CYS A 1 177 ? -1.001 8.917 15.780 1.00 98.69 177 CYS A C 1
ATOM 1471 O O . CYS A 1 177 ? -0.571 8.221 16.703 1.00 98.69 177 CYS A O 1
ATOM 1473 N N . LEU A 1 178 ? -0.651 10.199 15.632 1.00 98.56 178 LEU A N 1
ATOM 1474 C CA . LEU A 1 178 ? 0.288 10.917 16.505 1.00 98.56 178 LEU A CA 1
ATOM 1475 C C . LEU A 1 178 ? -0.202 11.076 17.952 1.00 98.56 178 LEU A C 1
ATOM 1477 O O . LEU A 1 178 ? 0.609 11.321 18.841 1.00 98.56 178 LEU A O 1
ATOM 1481 N N . LYS A 1 179 ? -1.503 10.910 18.222 1.00 98.56 179 LYS A N 1
ATOM 1482 C CA . LYS A 1 179 ? -2.037 10.914 19.597 1.00 98.56 179 LYS A CA 1
ATOM 1483 C C . LYS A 1 179 ? -1.658 9.657 20.383 1.00 98.56 179 LYS A C 1
ATOM 1485 O O . LYS A 1 179 ? -1.686 9.683 21.609 1.00 98.56 179 LYS A O 1
ATOM 1490 N N . TYR A 1 180 ? -1.332 8.567 19.687 1.00 98.25 180 TYR A N 1
ATOM 1491 C CA . TYR A 1 180 ? -1.104 7.248 20.285 1.00 98.25 180 TYR A CA 1
ATOM 1492 C C . TYR A 1 180 ? 0.323 6.733 20.094 1.00 98.25 180 TYR A C 1
ATOM 1494 O O . TYR A 1 180 ? 0.769 5.880 20.856 1.00 98.25 180 TYR A O 1
ATOM 1502 N N . GLN A 1 181 ? 1.031 7.212 19.071 1.00 98.56 181 GLN A N 1
ATOM 1503 C CA . GLN A 1 181 ? 2.339 6.700 18.665 1.00 98.56 181 GLN A CA 1
ATOM 1504 C C . GLN A 1 181 ? 3.333 7.844 18.450 1.00 98.56 181 GLN A C 1
ATOM 1506 O O . GLN A 1 181 ? 2.949 8.961 18.107 1.00 98.56 181 GLN A O 1
ATOM 1511 N N . THR A 1 182 ? 4.628 7.555 18.596 1.00 98.25 182 THR A N 1
ATOM 1512 C CA . THR A 1 182 ? 5.707 8.520 18.345 1.00 98.25 182 THR A CA 1
ATOM 1513 C C . THR A 1 182 ? 6.402 8.249 17.004 1.00 98.25 182 THR A C 1
ATOM 1515 O O . THR A 1 182 ? 6.609 7.085 16.634 1.00 98.25 182 THR A O 1
ATOM 1518 N N . PRO A 1 183 ? 6.768 9.295 16.235 1.00 97.44 183 PRO A N 1
ATOM 1519 C CA . PRO A 1 183 ? 7.489 9.120 14.978 1.00 97.44 183 PRO A CA 1
ATOM 1520 C C . PRO A 1 183 ? 8.819 8.380 15.154 1.00 97.44 183 PRO A C 1
ATOM 1522 O O . PRO A 1 183 ? 9.567 8.627 16.099 1.00 97.44 183 PRO A O 1
ATOM 1525 N N . LYS A 1 184 ? 9.126 7.495 14.202 1.00 95.94 184 LYS A N 1
ATOM 1526 C CA . LYS A 1 184 ? 10.393 6.747 14.108 1.00 95.94 184 LYS A CA 1
ATOM 1527 C C . LYS A 1 184 ? 11.020 6.935 12.726 1.00 95.94 184 LYS A C 1
ATOM 1529 O O . LYS A 1 184 ? 10.429 7.569 11.857 1.00 95.94 184 LYS A O 1
ATOM 1534 N N . GLU A 1 185 ? 12.192 6.347 12.501 1.00 95.69 185 GLU A N 1
ATOM 1535 C CA . GLU A 1 185 ? 12.947 6.442 11.239 1.00 95.69 185 GLU A CA 1
ATOM 1536 C C . GLU A 1 185 ? 12.090 6.156 9.990 1.00 95.69 185 GLU A C 1
ATOM 1538 O O . GLU A 1 185 ? 12.139 6.899 9.011 1.00 95.69 185 GLU A O 1
ATOM 1543 N N . TYR A 1 186 ? 11.223 5.137 10.039 1.00 95.19 186 TYR A N 1
ATOM 1544 C CA . TYR A 1 186 ? 10.338 4.810 8.918 1.00 95.19 186 TYR A CA 1
ATOM 1545 C C . TYR A 1 186 ? 9.324 5.913 8.589 1.00 95.19 186 TYR A C 1
ATOM 1547 O O . TYR A 1 186 ? 8.958 6.046 7.427 1.00 95.19 186 TYR A O 1
ATOM 1555 N N . CYS A 1 187 ? 8.906 6.733 9.560 1.00 96.62 187 CYS A N 1
ATOM 1556 C CA . CYS A 1 187 ? 8.051 7.895 9.293 1.00 96.62 187 CYS A CA 1
ATOM 1557 C C . CYS A 1 187 ? 8.784 8.914 8.411 1.00 96.62 187 CYS A C 1
ATOM 1559 O O . CYS A 1 187 ? 8.218 9.397 7.437 1.00 96.62 187 CYS A O 1
ATOM 1561 N N . MET A 1 188 ? 10.064 9.181 8.700 1.00 95.19 188 MET A N 1
ATOM 1562 C CA . MET A 1 188 ? 10.892 10.083 7.889 1.00 95.19 188 MET A CA 1
ATOM 1563 C C . MET A 1 188 ? 11.111 9.518 6.489 1.00 95.19 188 MET A C 1
ATOM 1565 O O . MET A 1 188 ? 10.946 10.232 5.507 1.00 95.19 188 MET A O 1
ATOM 1569 N N . LYS A 1 189 ? 11.427 8.219 6.394 1.00 94.31 189 LYS A N 1
ATOM 1570 C CA . LYS A 1 189 ? 11.590 7.534 5.108 1.00 94.31 189 LYS A CA 1
ATOM 1571 C C . LYS A 1 189 ? 10.329 7.633 4.256 1.00 94.31 189 LYS A C 1
ATOM 1573 O O . LYS A 1 189 ? 10.436 7.892 3.069 1.00 94.31 189 LYS A O 1
ATOM 1578 N N . TYR A 1 190 ? 9.155 7.419 4.842 1.00 95.75 190 TYR A N 1
ATOM 1579 C CA . TYR A 1 190 ? 7.894 7.485 4.110 1.00 95.75 190 TYR A CA 1
ATOM 1580 C C . TYR A 1 190 ? 7.450 8.907 3.769 1.00 95.75 190 TYR A C 1
ATOM 1582 O O . TYR A 1 190 ? 6.754 9.074 2.780 1.00 95.75 190 TYR A O 1
ATOM 1590 N N . ALA A 1 191 ? 7.884 9.919 4.520 1.00 94.75 191 ALA A N 1
ATOM 1591 C CA . ALA A 1 191 ? 7.584 11.319 4.223 1.00 94.75 191 ALA A CA 1
ATOM 1592 C C . ALA A 1 191 ? 8.332 11.875 2.994 1.00 94.75 191 ALA A C 1
ATOM 1594 O O . ALA A 1 191 ? 7.959 12.930 2.488 1.00 94.75 191 ALA A O 1
ATOM 1595 N N . ILE A 1 192 ? 9.408 11.210 2.554 1.00 92.19 192 ILE A N 1
ATOM 1596 C CA . ILE A 1 192 ? 10.255 11.647 1.428 1.00 92.19 192 ILE A CA 1
ATOM 1597 C C . ILE A 1 192 ? 10.097 10.786 0.165 1.00 92.19 192 ILE A C 1
ATOM 1599 O O . ILE A 1 192 ? 10.832 10.999 -0.800 1.00 92.19 192 ILE A O 1
ATOM 1603 N N . ILE A 1 193 ? 9.209 9.787 0.197 1.00 89.06 193 ILE A N 1
ATOM 1604 C CA . ILE A 1 193 ? 8.829 8.981 -0.975 1.00 89.06 193 ILE A CA 1
ATOM 1605 C C . ILE A 1 193 ? 7.685 9.687 -1.693 1.00 89.06 193 ILE A C 1
ATOM 1607 O O . ILE A 1 193 ? 7.774 9.795 -2.936 1.00 89.06 193 ILE A O 1
#

pLDDT: mean 88.81, std 12.45, range [49.72, 98.81]

Mean predicted aligned error: 5.84 Å

Sequence (193 aa):
MIKTEFIDSMKYRTKTIIKDISNIIQYNNRYAKSYLSLIKHISDDYHVKEVSNIRPILNILFYKEYGIKLDNSYDLEELCSENLEIHTENTIYRAIMKNNLERFIQFTELDGFDKNQTLKSVIYPYYNKGYSLLEICCYHGAVDCFKLLRTKFNSEITQKCLEFSFLGGNPDIMSECLKYQTPKEYCMKYAII